Protein AF-A0A0F9JT14-F1 (afdb_monomer)

pLDDT: mean 82.75, std 15.39, range [42.34, 98.69]

Mean predicted aligned error: 12.78 Å

Nearest PDB structures (foldseek):
  6tr4-assembly2_B  TM=5.463E-01  e=2.133E-03  Mediterraneibacter gnavus E1
  7ou8-assembly1_BBB  TM=4.493E-01  e=7.619E-02  Bacteroides thetaiotaomicron VPI-5482
  4xhc-assembly1_B  TM=3.755E-01  e=6.837E-02  Klebsiella oxytoca
  5hzi-assembly2_B  TM=3.815E-01  e=4.431E+00  Homo sapiens

Organism: NCBI:txid412755

Radius of gyration: 27.64 Å; Cα contacts (8 Å, |Δi|>4): 729; chains: 1; bounding box: 63×61×80 Å

Solvent-accessible surface area (backbone atoms only — not comparable to full-atom values): 19358 Å² total; per-residue (Å²): 130,80,91,73,84,78,88,74,84,79,88,55,54,80,40,77,80,59,56,80,91,74,55,59,91,46,39,34,46,52,79,84,42,43,39,75,72,48,98,90,49,60,73,40,52,46,79,61,78,90,71,74,81,78,68,53,45,84,95,66,36,65,68,56,33,78,49,79,47,61,23,80,87,74,68,46,71,48,45,35,36,33,42,92,32,28,37,25,39,41,83,46,89,74,66,66,90,75,81,75,68,65,46,58,70,53,84,43,82,50,43,87,48,58,54,49,72,51,74,59,88,53,26,42,36,36,43,38,85,68,71,72,39,34,39,30,43,48,65,58,29,62,35,73,34,34,31,37,33,43,58,91,76,72,41,78,46,82,29,31,70,26,20,35,66,74,48,98,42,60,27,74,39,71,27,54,45,75,24,34,39,39,41,21,22,90,54,74,44,34,30,37,36,42,39,55,46,90,43,48,27,78,36,78,28,48,73,46,55,24,32,29,31,91,92,42,81,38,75,58,48,74,73,42,66,50,15,42,40,92,73,48,6,38,58,36,46,58,30,42,39,35,34,59,63,53,93,64,53,34,72,45,76,56,94,92,40,74,19,27,32,33,43,35,39,44,77,38,53,43,67,44,55,32,28,30,27,27,41,24,29,28,35,72,57,39,65,66,70,83,78,73,84,87,59,89,73,74,64,92,68,41,71,49,77,37,80,90,77,73,42,72,46,81,40,33,76,41,76,62,33,90,93,63,53,58,85,81,82,60,90,80,70,73,88,129

Secondary structure (DSSP, 8-state):
-----PPPP--S-B-SSS-GGGPPTT-BSSGGGEEEEETTEEEEE----S------BTTTBPP-EEEEEE-TTT--EEEEEEETTEEEE-SSSSPPSSS-----EEEEE--SSPPEEEEETTEEEEE-SSSSPEEE--SSPBPSEEEEEETTTTEEEE-HHHHHS-SS--EEE---TT-EEEEEESS--SEEEEEE-S----S-B-EEEEEEETTEEEEPEEEEETT-BTTTBTTSSSEEEEEE--TT--EEEETTEEEEEEEEEESS--SS-EEEEEEEEE---EE------SS----S--EEEETTTTEEEE-HHHHS-TTT------TT----

Structure (mmCIF, N/CA/C/O backbone):
data_AF-A0A0F9JT14-F1
#
_entry.id   AF-A0A0F9JT14-F1
#
loop_
_atom_site.group_PDB
_atom_site.id
_atom_site.type_symbol
_atom_site.label_atom_id
_atom_site.label_alt_id
_atom_site.label_comp_id
_atom_site.label_asym_id
_atom_site.label_entity_id
_atom_site.label_seq_id
_atom_site.pdbx_PDB_ins_code
_atom_site.Cartn_x
_atom_site.Cartn_y
_atom_site.Cartn_z
_atom_site.occupancy
_atom_site.B_iso_or_equiv
_atom_site.auth_seq_id
_atom_site.auth_comp_id
_atom_site.auth_asym_id
_atom_site.auth_atom_id
_atom_site.pdbx_PDB_model_num
ATOM 1 N N . MET A 1 1 ? 13.599 -45.063 -39.810 1.00 52.88 1 MET A N 1
ATOM 2 C CA . MET A 1 1 ? 13.807 -44.208 -40.997 1.00 52.88 1 MET A CA 1
ATOM 3 C C . MET A 1 1 ? 15.006 -43.322 -40.710 1.00 52.88 1 MET A C 1
ATOM 5 O O . MET A 1 1 ? 15.046 -42.784 -39.609 1.00 52.88 1 MET A O 1
ATOM 9 N N . PRO A 1 2 ? 16.006 -43.236 -41.601 1.00 46.91 2 PRO A N 1
ATOM 10 C CA . PRO A 1 2 ? 17.125 -42.314 -41.417 1.00 46.91 2 PRO A CA 1
ATOM 11 C C . PRO A 1 2 ? 16.594 -40.878 -41.302 1.00 46.91 2 PRO A C 1
ATOM 13 O O . PRO A 1 2 ? 15.597 -40.549 -41.943 1.00 46.91 2 PRO A O 1
ATOM 16 N N . ASN A 1 3 ? 17.235 -40.046 -40.472 1.00 55.44 3 ASN A N 1
ATOM 17 C CA . ASN A 1 3 ? 16.940 -38.615 -40.341 1.00 55.44 3 ASN A CA 1
ATOM 18 C C . ASN A 1 3 ? 17.218 -37.917 -41.679 1.00 55.44 3 ASN A C 1
ATOM 20 O O . ASN A 1 3 ? 18.300 -37.381 -41.908 1.00 55.44 3 ASN A O 1
ATOM 24 N N . GLN A 1 4 ? 16.257 -37.981 -42.593 1.00 65.12 4 GLN A N 1
ATOM 25 C CA . GLN A 1 4 ? 16.337 -37.323 -43.880 1.00 65.12 4 GLN A CA 1
ATOM 26 C C . GLN A 1 4 ? 16.139 -35.824 -43.642 1.00 65.12 4 GLN A C 1
ATOM 28 O O . GLN A 1 4 ? 15.124 -35.394 -43.096 1.00 65.12 4 GLN A O 1
ATOM 33 N N . ILE A 1 5 ? 17.154 -35.033 -43.984 1.00 62.72 5 ILE A N 1
ATOM 34 C CA . ILE A 1 5 ? 17.093 -33.575 -43.898 1.00 62.72 5 ILE A CA 1
ATOM 35 C C . ILE A 1 5 ? 16.148 -33.107 -45.007 1.00 62.72 5 ILE A C 1
ATOM 37 O O . ILE A 1 5 ? 16.464 -33.243 -46.188 1.00 62.72 5 ILE A O 1
ATOM 41 N N . PHE A 1 6 ? 14.984 -32.577 -44.637 1.00 67.88 6 PHE A N 1
ATOM 42 C CA . PHE A 1 6 ? 14.070 -31.938 -45.580 1.00 67.88 6 PHE A CA 1
ATOM 43 C C . PHE A 1 6 ? 14.399 -30.447 -45.650 1.00 67.88 6 PHE A C 1
ATOM 45 O O . PHE A 1 6 ? 14.372 -29.750 -44.635 1.00 67.88 6 PHE A O 1
ATOM 52 N N . ALA A 1 7 ? 14.741 -29.964 -46.845 1.00 66.69 7 ALA A N 1
ATOM 53 C CA . ALA A 1 7 ? 14.896 -28.539 -47.098 1.00 66.69 7 ALA A CA 1
ATOM 54 C C . ALA A 1 7 ? 13.507 -27.898 -47.188 1.00 66.69 7 ALA A C 1
ATOM 56 O O . ALA A 1 7 ? 12.694 -28.283 -48.027 1.00 66.69 7 ALA A O 1
ATOM 57 N N . GLU A 1 8 ? 13.234 -26.925 -46.325 1.00 62.03 8 GLU A N 1
ATOM 58 C CA . GLU A 1 8 ? 11.995 -26.152 -46.350 1.00 62.03 8 GLU A CA 1
ATOM 59 C C . GLU A 1 8 ? 12.304 -24.770 -46.952 1.00 62.03 8 GLU A C 1
ATOM 61 O O . GLU A 1 8 ? 13.147 -24.050 -46.405 1.00 62.03 8 GLU A O 1
ATOM 66 N N . PRO A 1 9 ? 11.705 -24.398 -48.099 1.00 62.22 9 PRO A N 1
ATOM 67 C CA . PRO A 1 9 ? 12.001 -23.129 -48.747 1.00 62.22 9 PRO A CA 1
ATOM 68 C C . PRO A 1 9 ? 11.529 -21.964 -47.874 1.00 62.22 9 PRO A C 1
ATOM 70 O O . PRO A 1 9 ? 10.379 -21.904 -47.439 1.00 62.22 9 PRO A O 1
ATOM 73 N N . PHE A 1 10 ? 12.433 -21.021 -47.622 1.00 63.06 10 PHE A N 1
ATOM 74 C CA . PHE A 1 10 ? 12.135 -19.822 -46.853 1.00 63.06 10 PHE A CA 1
ATOM 75 C C . PHE A 1 10 ? 11.216 -18.887 -47.657 1.00 63.06 10 PHE A C 1
ATOM 77 O O . PHE A 1 10 ? 11.604 -18.362 -48.699 1.00 63.06 10 PHE A O 1
ATOM 84 N N . LEU A 1 11 ? 9.992 -18.671 -47.168 1.00 62.12 11 LEU A N 1
ATOM 85 C CA . LEU A 1 11 ? 9.031 -17.723 -47.738 1.00 62.12 11 LEU A CA 1
ATOM 86 C C . LEU A 1 11 ? 9.177 -16.360 -47.040 1.00 62.12 11 LEU A C 1
ATOM 88 O O . LEU A 1 11 ? 8.448 -16.045 -46.099 1.00 62.12 11 LEU A O 1
ATOM 92 N N . GLY A 1 12 ? 10.153 -15.570 -47.488 1.00 62.81 12 GLY A N 1
ATOM 93 C CA . GLY A 1 12 ? 10.432 -14.210 -47.019 1.00 62.81 12 GLY A CA 1
ATOM 94 C C . GLY A 1 12 ? 11.621 -13.594 -47.763 1.00 62.81 12 GLY A C 1
ATOM 95 O O . GLY A 1 12 ? 12.352 -14.296 -48.460 1.00 62.81 12 GLY A O 1
ATOM 96 N N . LYS A 1 13 ? 11.831 -12.281 -47.630 1.00 72.56 13 LYS A N 1
ATOM 97 C CA . LYS A 1 13 ? 13.033 -11.604 -48.150 1.00 72.56 13 LYS A CA 1
ATOM 98 C C . LYS A 1 13 ? 14.100 -11.549 -47.054 1.00 72.56 13 LYS A C 1
ATOM 100 O O . LYS A 1 13 ? 13.790 -11.214 -45.911 1.00 72.56 13 LYS A O 1
ATOM 105 N N . TYR A 1 14 ? 15.332 -11.925 -47.391 1.00 76.38 14 TYR A N 1
ATOM 106 C CA . TYR A 1 14 ? 16.475 -11.809 -46.488 1.00 76.38 14 TYR A CA 1
ATOM 107 C C . TYR A 1 14 ? 17.150 -10.446 -46.675 1.00 76.38 14 TYR A C 1
ATOM 109 O O . TYR A 1 14 ? 17.500 -10.096 -47.800 1.00 76.38 14 TYR A O 1
ATOM 117 N N . ASP A 1 15 ? 17.341 -9.707 -45.585 1.00 74.56 15 ASP A N 1
ATOM 118 C CA . ASP A 1 15 ? 18.068 -8.436 -45.564 1.00 74.56 15 ASP A CA 1
ATOM 119 C C . ASP A 1 15 ? 18.961 -8.370 -44.326 1.00 74.56 15 ASP A C 1
ATOM 121 O O . ASP A 1 15 ? 18.533 -7.986 -43.241 1.00 74.56 15 ASP A O 1
ATOM 125 N N . GLY A 1 16 ? 20.216 -8.783 -44.498 1.00 74.94 16 GLY A N 1
ATOM 126 C CA . GLY A 1 16 ? 21.228 -8.752 -43.441 1.00 74.94 16 GLY A CA 1
ATOM 127 C C . GLY A 1 16 ? 21.841 -7.372 -43.182 1.00 74.94 16 GLY A C 1
ATOM 128 O O . GLY A 1 16 ? 22.756 -7.281 -42.367 1.00 74.94 16 GLY A O 1
ATOM 129 N N . VAL A 1 17 ? 21.395 -6.323 -43.882 1.00 77.31 17 VAL A N 1
ATOM 130 C CA . VAL A 1 17 ? 21.959 -4.966 -43.788 1.00 77.31 17 VAL A CA 1
ATOM 131 C C . VAL A 1 17 ? 21.040 -4.056 -42.977 1.00 77.31 17 VAL A C 1
ATOM 133 O O . VAL A 1 17 ? 21.513 -3.280 -42.145 1.00 77.31 17 VAL A O 1
ATOM 136 N N . THR A 1 18 ? 19.727 -4.170 -43.175 1.00 68.69 18 THR A N 1
ATOM 137 C CA . THR A 1 18 ? 18.738 -3.389 -42.429 1.00 68.69 18 THR A CA 1
ATOM 138 C C . THR A 1 18 ? 18.594 -3.923 -40.997 1.00 68.69 18 THR A C 1
ATOM 140 O O . THR A 1 18 ? 18.374 -5.123 -40.806 1.00 68.69 18 THR A O 1
ATOM 143 N N . PRO A 1 19 ? 18.688 -3.064 -39.959 1.00 68.88 19 PRO A N 1
ATOM 144 C CA . PRO A 1 19 ? 18.471 -3.477 -38.577 1.00 68.88 19 PRO A CA 1
ATOM 145 C C . PRO A 1 19 ? 17.130 -4.214 -38.400 1.00 68.88 19 PRO A C 1
ATOM 147 O O . PRO A 1 19 ? 16.126 -3.766 -38.957 1.00 68.88 19 PRO A O 1
ATOM 150 N N . PRO A 1 20 ? 17.068 -5.277 -37.569 1.00 61.59 20 PRO A N 1
ATOM 151 C CA . PRO A 1 20 ? 15.846 -6.027 -37.251 1.00 61.59 20 PRO A CA 1
ATOM 152 C C . PRO A 1 20 ? 14.587 -5.188 -37.004 1.00 61.59 20 PRO A C 1
ATOM 154 O O . PRO A 1 20 ? 13.480 -5.616 -37.318 1.00 61.59 20 PRO A O 1
ATOM 157 N N . THR A 1 21 ? 14.760 -4.007 -36.413 1.00 58.03 21 THR A N 1
ATOM 158 C CA . THR A 1 21 ? 13.697 -3.077 -36.017 1.00 58.03 21 THR A CA 1
ATOM 159 C C . THR A 1 21 ? 13.080 -2.301 -37.181 1.00 58.03 21 THR A C 1
ATOM 161 O O . THR A 1 21 ? 12.012 -1.724 -37.006 1.00 58.03 21 THR A O 1
ATOM 164 N N . LEU A 1 22 ? 13.726 -2.284 -38.349 1.00 61.62 22 LEU A N 1
ATOM 165 C CA . LEU A 1 22 ? 13.303 -1.542 -39.542 1.00 61.62 22 LEU A CA 1
ATOM 166 C C . LEU A 1 22 ? 12.850 -2.462 -40.687 1.00 61.62 22 LEU A C 1
ATOM 168 O O . LEU A 1 22 ? 12.537 -1.989 -41.776 1.00 61.62 22 LEU A O 1
ATOM 172 N N . LEU A 1 23 ? 12.818 -3.775 -40.455 1.00 66.88 23 LEU A N 1
ATOM 173 C CA . LEU A 1 23 ? 12.408 -4.751 -41.456 1.00 66.88 23 LEU A CA 1
ATOM 174 C C . LEU A 1 23 ? 10.897 -4.720 -41.699 1.00 66.88 23 LEU A C 1
ATOM 176 O O . LEU A 1 23 ? 10.088 -4.723 -40.768 1.00 66.88 23 LEU A O 1
ATOM 180 N N . GLU A 1 24 ? 10.509 -4.796 -42.969 1.00 66.00 24 GLU A N 1
ATOM 181 C CA . GLU A 1 24 ? 9.119 -5.012 -43.356 1.00 66.00 24 GLU A CA 1
ATOM 182 C C . GLU A 1 24 ? 8.587 -6.368 -42.854 1.00 66.00 24 GLU A C 1
ATOM 184 O O . GLU A 1 24 ? 9.313 -7.342 -42.627 1.00 66.00 24 GLU A O 1
ATOM 189 N N . LYS A 1 25 ? 7.261 -6.469 -42.722 1.00 61.62 25 LYS A N 1
ATOM 190 C CA . LYS A 1 25 ? 6.589 -7.686 -42.254 1.00 61.62 25 LYS A CA 1
ATOM 191 C C . LYS A 1 25 ? 6.961 -8.895 -43.122 1.00 61.62 25 LYS A C 1
ATOM 193 O O . LYS A 1 25 ? 6.607 -8.965 -44.293 1.00 61.62 25 LYS A O 1
ATOM 198 N N . GLY A 1 26 ? 7.589 -9.892 -42.498 1.00 64.88 26 GLY A N 1
ATOM 199 C CA . GLY A 1 26 ? 7.980 -11.145 -43.153 1.00 64.88 26 GLY A CA 1
ATOM 200 C C . GLY A 1 26 ? 9.419 -11.169 -43.670 1.00 64.88 26 GLY A C 1
ATOM 201 O O . GLY A 1 26 ? 9.840 -12.193 -44.206 1.00 64.88 26 GLY A O 1
ATOM 202 N N . TRP A 1 27 ? 10.176 -10.088 -43.486 1.00 72.62 27 TRP A N 1
ATOM 203 C CA . TRP A 1 27 ? 11.602 -10.058 -43.785 1.00 72.62 27 TRP A CA 1
ATOM 204 C C . TRP A 1 27 ? 12.429 -10.610 -42.620 1.00 72.62 27 TRP A C 1
ATOM 206 O O . TRP A 1 27 ? 12.001 -10.599 -41.462 1.00 72.62 27 TRP A O 1
ATOM 216 N N . VAL A 1 28 ? 13.613 -11.131 -42.936 1.00 71.00 28 VAL A N 1
ATOM 217 C CA . VAL A 1 28 ? 14.537 -11.741 -41.971 1.00 71.00 28 VAL A CA 1
ATOM 218 C C . VAL A 1 28 ? 15.931 -11.170 -42.180 1.00 71.00 28 VAL A C 1
ATOM 220 O O . VAL A 1 28 ? 16.446 -11.213 -43.288 1.00 71.00 28 VAL A O 1
ATOM 223 N N . SER A 1 29 ? 16.557 -10.673 -41.117 1.00 74.00 29 SER A N 1
ATOM 224 C CA . SER A 1 29 ? 17.955 -10.212 -41.136 1.00 74.00 29 SER A CA 1
ATOM 225 C C . SER A 1 29 ? 18.934 -11.237 -40.575 1.00 74.00 29 SER A C 1
ATOM 227 O O . SER A 1 29 ? 20.090 -11.288 -40.985 1.00 74.00 29 SER A O 1
ATOM 229 N N . ASP A 1 30 ? 18.485 -12.077 -39.641 1.00 72.94 30 ASP A N 1
ATOM 230 C CA . ASP A 1 30 ? 19.285 -13.127 -39.017 1.00 72.94 30 ASP A CA 1
ATOM 231 C C . ASP A 1 30 ? 18.399 -14.221 -38.383 1.00 72.94 30 ASP A C 1
ATOM 233 O O . ASP A 1 30 ? 17.166 -14.152 -38.376 1.00 72.94 30 ASP A O 1
ATOM 237 N N . GLY A 1 31 ? 19.034 -15.244 -37.802 1.00 66.25 31 GLY A N 1
ATOM 238 C CA . GLY A 1 31 ? 18.331 -16.304 -37.073 1.00 66.25 31 GLY A CA 1
ATOM 239 C C . GLY A 1 31 ? 17.588 -15.830 -35.813 1.00 66.25 31 GLY A C 1
ATOM 240 O O . GLY A 1 31 ? 16.725 -16.559 -35.321 1.00 66.25 31 GLY A O 1
ATOM 241 N N . LYS A 1 32 ? 17.861 -14.622 -35.293 1.00 65.12 32 LYS A N 1
ATOM 242 C CA . LYS A 1 32 ? 17.185 -14.079 -34.099 1.00 65.12 32 LYS A CA 1
ATOM 243 C C . LYS A 1 32 ? 15.755 -13.636 -34.417 1.00 65.12 32 LYS A C 1
ATOM 245 O O . LYS A 1 32 ? 14.873 -13.752 -33.563 1.00 65.12 32 LYS A O 1
ATOM 250 N N . ASN A 1 33 ? 15.499 -13.235 -35.662 1.00 66.44 33 ASN A N 1
ATOM 251 C CA . ASN A 1 33 ? 14.173 -12.845 -36.158 1.00 66.44 33 ASN A CA 1
ATOM 252 C C . ASN A 1 33 ? 13.315 -14.017 -36.643 1.00 66.44 33 ASN A C 1
ATOM 254 O O . ASN A 1 33 ? 12.214 -13.824 -37.157 1.00 66.44 33 ASN A O 1
ATOM 258 N N . MET A 1 34 ? 13.775 -15.246 -36.434 1.00 74.12 34 MET A N 1
ATOM 259 C CA . MET A 1 34 ? 13.054 -16.467 -36.765 1.00 74.12 34 MET A CA 1
ATOM 260 C C . MET A 1 34 ? 12.507 -17.120 -35.491 1.00 74.12 34 MET A C 1
ATOM 262 O O . MET A 1 34 ? 13.050 -16.977 -34.390 1.00 74.12 34 MET A O 1
ATOM 266 N N . ARG A 1 35 ? 11.389 -17.841 -35.606 1.00 72.75 35 ARG A N 1
ATOM 267 C CA . ARG A 1 35 ? 10.932 -18.762 -34.558 1.00 72.75 35 ARG A CA 1
ATOM 268 C C . ARG A 1 35 ? 10.511 -20.095 -35.143 1.00 72.75 35 ARG A C 1
ATOM 270 O O . ARG A 1 35 ? 9.902 -20.148 -36.213 1.00 72.75 35 ARG A O 1
ATOM 277 N N . LYS A 1 36 ? 10.790 -21.159 -34.395 1.00 74.50 36 LYS A N 1
ATOM 278 C CA . LYS A 1 36 ? 10.333 -22.505 -34.725 1.00 74.50 36 LYS A CA 1
ATOM 279 C C . LYS A 1 36 ? 8.809 -22.568 -34.589 1.00 74.50 36 LYS A C 1
ATOM 281 O O . LYS A 1 36 ? 8.248 -22.062 -33.617 1.00 74.50 36 LYS A O 1
ATOM 286 N N . VAL A 1 37 ? 8.132 -23.128 -35.587 1.00 75.12 37 VAL A N 1
ATOM 287 C CA . VAL A 1 37 ? 6.662 -23.187 -35.648 1.00 75.12 37 VAL A CA 1
ATOM 288 C C . VAL A 1 37 ? 6.131 -24.411 -34.918 1.00 75.12 37 VAL A C 1
ATOM 290 O O . VAL A 1 37 ? 5.076 -24.339 -34.294 1.00 75.12 37 VAL A O 1
ATOM 293 N N . SER A 1 38 ? 6.863 -25.523 -34.973 1.00 72.88 38 SER A N 1
ATOM 294 C CA . SER A 1 38 ? 6.457 -26.770 -34.336 1.00 72.88 38 SER A CA 1
ATOM 295 C C . SER A 1 38 ? 7.658 -27.640 -33.965 1.00 72.88 38 SER A C 1
ATOM 297 O O . SER A 1 38 ? 8.772 -27.443 -34.450 1.00 72.88 38 SER A O 1
ATOM 299 N N . ARG A 1 39 ? 7.424 -28.671 -33.144 1.00 64.44 39 ARG A N 1
ATOM 300 C CA . ARG A 1 39 ? 8.425 -29.713 -32.853 1.00 64.44 39 ARG A CA 1
ATOM 301 C C . ARG A 1 39 ? 8.851 -30.515 -34.091 1.00 64.44 39 ARG A C 1
ATOM 303 O O . ARG A 1 39 ? 9.942 -31.073 -34.082 1.00 64.44 39 ARG A O 1
ATOM 310 N N . PHE A 1 40 ? 8.029 -30.526 -35.141 1.00 64.44 40 PHE A N 1
ATOM 311 C CA . PHE A 1 40 ? 8.217 -31.315 -36.360 1.00 64.44 40 PHE A CA 1
ATOM 312 C C . PHE A 1 40 ? 8.940 -30.567 -37.493 1.00 64.44 40 PHE A C 1
ATOM 314 O O . PHE A 1 40 ? 9.160 -31.148 -38.546 1.00 64.44 40 PHE A O 1
ATOM 321 N N . GLY A 1 41 ? 9.320 -29.301 -37.289 1.00 71.94 41 GLY A N 1
ATOM 322 C CA . GLY A 1 41 ? 9.916 -28.455 -38.329 1.00 71.94 41 GLY A CA 1
ATOM 323 C C . GLY A 1 41 ? 9.155 -27.142 -38.505 1.00 71.94 41 GLY A C 1
ATOM 324 O O . GLY A 1 41 ? 8.252 -26.832 -37.715 1.00 71.94 41 GLY A O 1
ATOM 325 N N . GLY A 1 42 ? 9.539 -26.359 -39.511 1.00 73.38 42 GLY A N 1
ATOM 326 C CA . GLY A 1 42 ? 8.981 -25.038 -39.765 1.00 73.38 42 GLY A CA 1
ATOM 327 C C . GLY A 1 42 ? 9.716 -23.940 -39.013 1.00 73.38 42 GLY A C 1
ATOM 328 O O . GLY A 1 42 ? 9.740 -23.912 -37.778 1.00 73.38 42 GLY A O 1
ATOM 329 N N . TRP A 1 43 ? 10.239 -22.977 -39.762 1.00 70.69 43 TRP A N 1
ATOM 330 C CA . TRP A 1 43 ? 10.633 -21.677 -39.238 1.00 70.69 43 TRP A CA 1
ATOM 331 C C . TRP A 1 43 ? 9.763 -20.611 -39.876 1.00 70.69 43 TRP A C 1
ATOM 333 O O . TRP A 1 43 ? 9.573 -20.601 -41.088 1.00 70.69 43 TRP A O 1
ATOM 343 N N . LYS A 1 44 ? 9.239 -19.700 -39.059 1.00 73.12 44 LYS A N 1
ATOM 344 C CA . LYS A 1 44 ? 8.576 -18.505 -39.574 1.00 73.12 44 LYS A CA 1
ATOM 345 C C . LYS A 1 44 ? 9.282 -17.260 -39.066 1.00 73.12 44 LYS A C 1
ATOM 347 O O . LYS A 1 44 ? 9.712 -17.262 -37.903 1.00 73.12 44 LYS A O 1
ATOM 352 N N . PRO A 1 45 ? 9.338 -16.193 -39.880 1.00 67.00 45 PRO A N 1
ATOM 353 C CA . PRO A 1 45 ? 9.691 -14.881 -39.380 1.00 67.00 45 PRO A CA 1
ATOM 354 C C . PRO A 1 45 ? 8.824 -14.582 -38.159 1.00 67.00 45 PRO A C 1
ATOM 356 O O . PRO A 1 45 ? 7.605 -14.822 -38.150 1.00 67.00 45 PRO A O 1
ATOM 359 N N . ARG A 1 46 ? 9.444 -14.090 -37.090 1.00 62.84 46 ARG A N 1
ATOM 360 C CA . ARG A 1 46 ? 8.685 -13.441 -36.029 1.00 62.84 46 ARG A CA 1
ATOM 361 C C . ARG A 1 46 ? 7.917 -12.319 -36.722 1.00 62.84 46 ARG A C 1
ATOM 363 O O . ARG A 1 46 ? 8.489 -11.546 -37.483 1.00 62.84 46 ARG A O 1
ATOM 370 N N . LYS A 1 47 ? 6.599 -12.269 -36.517 1.00 58.00 47 LYS A N 1
ATOM 371 C CA . LYS A 1 47 ? 5.849 -11.057 -36.842 1.00 58.00 47 LYS A CA 1
ATOM 372 C C . LYS A 1 47 ? 6.473 -10.022 -35.910 1.00 58.00 47 LYS A C 1
ATOM 374 O O . LYS A 1 47 ? 6.273 -10.153 -34.706 1.00 58.00 47 LYS A O 1
ATOM 379 N N . GLY A 1 48 ? 7.355 -9.164 -36.425 1.00 52.41 48 GLY A N 1
ATOM 380 C CA . GLY A 1 48 ? 8.016 -8.139 -35.622 1.00 52.41 48 GLY A CA 1
ATOM 381 C C . GLY A 1 48 ? 6.983 -7.342 -34.826 1.00 52.41 48 GLY A C 1
ATOM 382 O O . GLY A 1 48 ? 5.783 -7.406 -35.117 1.00 52.41 48 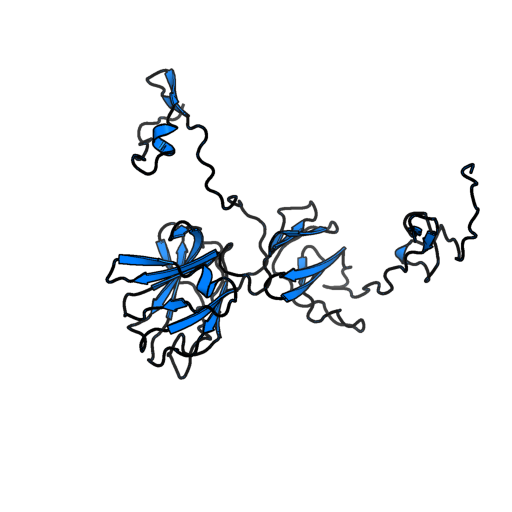GLY A O 1
ATOM 383 N N . CYS A 1 49 ? 7.428 -6.607 -33.812 1.00 50.38 49 CYS A N 1
ATOM 384 C CA . CYS A 1 49 ? 6.555 -5.662 -33.130 1.00 50.38 49 CYS A CA 1
ATOM 385 C C . CYS A 1 49 ? 6.066 -4.647 -34.177 1.00 50.38 49 CYS A C 1
ATOM 387 O O . CYS A 1 49 ? 6.841 -3.836 -34.664 1.00 50.38 49 CYS A O 1
ATOM 389 N N . LEU A 1 50 ? 4.794 -4.745 -34.577 1.00 42.34 50 LEU A N 1
ATOM 390 C CA . LEU A 1 50 ? 4.177 -3.906 -35.618 1.00 42.34 50 LEU A CA 1
ATOM 391 C C . LEU A 1 50 ? 4.056 -2.437 -35.189 1.00 42.34 50 LEU A C 1
ATOM 393 O O . LEU A 1 50 ? 3.775 -1.572 -36.010 1.00 42.34 50 LEU A O 1
ATOM 397 N N . ILE A 1 51 ? 4.251 -2.178 -33.899 1.00 51.34 51 ILE A N 1
ATOM 398 C CA . ILE A 1 51 ? 4.113 -0.878 -33.267 1.00 51.34 51 ILE A CA 1
ATOM 399 C C . ILE A 1 51 ? 5.475 -0.557 -32.659 1.00 51.34 51 ILE A C 1
ATOM 401 O O . ILE A 1 51 ? 5.793 -0.977 -31.547 1.00 51.34 51 ILE A O 1
ATOM 405 N N . HIS A 1 52 ? 6.311 0.145 -33.424 1.00 51.69 52 HIS A N 1
ATOM 406 C CA . HIS A 1 52 ? 7.430 0.862 -32.836 1.00 51.69 52 HIS A CA 1
ATOM 407 C C . HIS A 1 52 ? 6.835 2.101 -32.184 1.00 51.69 52 HIS A C 1
ATOM 409 O O . HIS A 1 52 ? 6.274 2.955 -32.871 1.00 51.69 52 HIS A O 1
ATOM 415 N N . ASN A 1 53 ? 6.907 2.184 -30.861 1.00 56.41 53 ASN A N 1
ATOM 416 C CA . ASN A 1 53 ? 6.472 3.390 -30.191 1.00 56.41 53 ASN A CA 1
ATOM 417 C C . ASN A 1 53 ? 7.472 4.508 -30.523 1.00 56.41 53 ASN A C 1
ATOM 419 O O . ASN A 1 53 ? 8.583 4.535 -30.003 1.00 56.41 53 ASN A O 1
ATOM 423 N N . THR A 1 54 ? 7.110 5.388 -31.456 1.00 57.00 54 THR A N 1
ATOM 424 C CA . THR A 1 54 ? 7.888 6.586 -31.810 1.00 57.00 54 THR A CA 1
ATOM 425 C C . THR A 1 54 ? 7.531 7.776 -30.927 1.00 57.00 54 THR A C 1
ATOM 427 O O . THR A 1 54 ? 7.990 8.885 -31.190 1.00 57.00 54 THR A O 1
ATOM 430 N N . THR A 1 55 ? 6.689 7.575 -29.908 1.00 62.91 55 THR A N 1
ATOM 431 C CA . THR A 1 55 ? 6.314 8.630 -28.972 1.00 62.91 55 THR A CA 1
ATOM 432 C C . THR A 1 55 ? 7.549 9.015 -28.179 1.00 62.91 55 THR A C 1
ATOM 434 O O . THR A 1 55 ? 7.994 8.294 -27.288 1.00 62.91 55 THR A O 1
ATOM 437 N N . ALA A 1 56 ? 8.114 10.161 -28.534 1.00 62.81 56 ALA A N 1
ATOM 438 C CA . ALA A 1 56 ? 9.056 10.844 -27.681 1.00 62.81 56 ALA A CA 1
ATOM 439 C C . ALA A 1 56 ? 8.345 11.277 -26.395 1.00 62.81 56 ALA A C 1
ATOM 441 O O . ALA A 1 56 ? 7.269 11.876 -26.434 1.00 62.81 56 ALA A O 1
ATOM 442 N N . LEU A 1 57 ? 8.975 10.998 -25.264 1.00 71.25 57 LEU A N 1
ATOM 443 C CA . LEU A 1 57 ? 8.573 11.472 -23.945 1.00 71.25 57 LEU A CA 1
ATOM 444 C C . LEU A 1 57 ? 9.640 12.426 -23.428 1.00 71.25 57 LEU A C 1
ATOM 446 O O . LEU A 1 57 ? 10.788 12.322 -23.841 1.00 71.25 57 LEU A O 1
ATOM 450 N N . GLU A 1 58 ? 9.258 13.379 -22.576 1.00 72.12 58 GLU A N 1
ATOM 451 C CA . GLU A 1 58 ? 10.167 14.383 -22.001 1.00 72.12 58 GLU A CA 1
ATOM 452 C C . GLU A 1 58 ? 11.201 14.951 -22.995 1.00 72.12 58 GLU A C 1
ATOM 454 O O . GLU A 1 58 ? 12.370 14.561 -23.018 1.00 72.12 58 GLU A O 1
ATOM 459 N N . GLY A 1 59 ? 10.774 15.901 -23.830 1.00 75.00 59 GLY A N 1
ATOM 460 C CA . GLY A 1 59 ? 11.707 16.671 -24.659 1.00 75.00 59 GLY A CA 1
ATOM 461 C C . GLY A 1 59 ? 12.383 15.883 -25.786 1.00 75.00 59 GLY A C 1
ATOM 462 O O . GLY A 1 59 ? 13.469 16.262 -26.212 1.00 75.00 59 GLY A O 1
ATOM 463 N N . GLY A 1 60 ? 11.767 14.805 -26.284 1.00 78.00 60 GLY A N 1
ATOM 464 C CA . GLY A 1 60 ? 12.317 14.047 -27.418 1.00 78.00 60 GLY A CA 1
ATOM 465 C C . GLY A 1 60 ? 12.930 12.696 -27.052 1.00 78.00 60 GLY A C 1
ATOM 466 O O . GLY A 1 60 ? 13.408 11.994 -27.943 1.00 78.00 60 GLY A O 1
ATOM 467 N N . ALA A 1 61 ? 12.964 12.324 -25.771 1.00 83.19 61 ALA A N 1
ATOM 468 C CA . ALA A 1 61 ? 13.676 11.132 -25.344 1.00 83.19 61 ALA A CA 1
ATOM 469 C C . ALA A 1 61 ? 12.987 9.843 -25.801 1.00 83.19 61 ALA A C 1
ATOM 471 O O . ALA A 1 61 ? 11.767 9.681 -25.731 1.00 83.19 61 ALA A O 1
ATOM 472 N N . ALA A 1 62 ? 13.816 8.909 -26.266 1.00 83.06 62 ALA A N 1
ATOM 473 C CA . ALA A 1 62 ? 13.376 7.596 -26.699 1.00 83.06 62 ALA A CA 1
ATOM 474 C C . ALA A 1 62 ? 13.065 6.693 -25.499 1.00 83.06 62 ALA A C 1
ATOM 476 O O . ALA A 1 62 ? 13.847 6.624 -24.543 1.00 83.06 62 ALA A O 1
ATOM 477 N N . ILE A 1 63 ? 11.972 5.939 -25.613 1.00 86.00 63 ILE A N 1
ATOM 478 C CA . ILE A 1 63 ? 11.617 4.860 -24.690 1.00 86.00 63 ILE A CA 1
ATOM 479 C C . ILE A 1 63 ? 12.708 3.785 -24.714 1.00 86.00 63 ILE A C 1
ATOM 481 O O . ILE A 1 63 ? 13.114 3.320 -25.780 1.00 86.00 63 ILE A O 1
ATOM 485 N N . LYS A 1 64 ? 13.201 3.409 -23.531 1.00 87.69 64 LYS A N 1
ATOM 486 C CA . LYS A 1 64 ? 14.277 2.419 -23.358 1.00 87.69 64 LYS A CA 1
ATOM 487 C C . LYS A 1 64 ? 13.745 1.001 -23.203 1.00 87.69 64 LYS A C 1
ATOM 489 O O . LYS A 1 64 ? 14.335 0.069 -23.742 1.00 87.69 64 LYS A O 1
ATOM 494 N N . SER A 1 65 ? 12.639 0.850 -22.487 1.00 89.06 65 SER A N 1
ATOM 495 C CA . SER A 1 65 ? 11.978 -0.424 -22.220 1.00 89.06 65 SER A CA 1
ATOM 496 C C . SER A 1 65 ? 10.485 -0.194 -21.966 1.00 89.06 65 SER A C 1
ATOM 498 O O . SER A 1 65 ? 10.062 0.919 -21.636 1.00 89.06 65 SER A O 1
ATOM 500 N N . LEU A 1 66 ? 9.693 -1.241 -22.195 1.00 90.00 66 LEU A N 1
ATOM 501 C CA . LEU A 1 66 ? 8.248 -1.272 -21.982 1.00 90.00 66 LEU A CA 1
ATOM 502 C C . LEU A 1 66 ? 7.916 -2.467 -21.099 1.00 90.00 66 LEU A C 1
ATOM 504 O O . LEU A 1 66 ? 8.461 -3.556 -21.304 1.00 90.00 66 LEU A O 1
ATOM 508 N N . HIS A 1 67 ? 6.997 -2.268 -20.164 1.00 91.75 67 HIS A N 1
ATOM 509 C CA . HIS A 1 67 ? 6.584 -3.288 -19.214 1.00 91.75 67 HIS A CA 1
ATOM 510 C C . HIS A 1 67 ? 5.068 -3.314 -19.111 1.00 91.75 67 HIS A C 1
ATOM 512 O O . HIS A 1 67 ? 4.402 -2.292 -19.224 1.00 91.75 67 HIS A O 1
ATOM 518 N N . GLN A 1 68 ? 4.538 -4.502 -18.874 1.00 92.06 68 GLN A N 1
ATOM 519 C CA . GLN A 1 68 ? 3.138 -4.696 -18.554 1.00 92.06 68 GLN A CA 1
ATOM 520 C C . GLN A 1 68 ? 3.075 -5.335 -17.178 1.00 92.06 68 GLN A C 1
ATOM 522 O O . GLN A 1 68 ? 3.804 -6.292 -16.895 1.00 92.06 68 GLN A O 1
ATOM 527 N N . TYR A 1 69 ? 2.205 -4.799 -16.341 1.00 92.50 69 TYR A N 1
ATOM 528 C CA . TYR A 1 69 ? 1.938 -5.312 -15.017 1.00 92.50 69 TYR A CA 1
ATOM 529 C C . TYR A 1 69 ? 0.431 -5.452 -14.832 1.00 92.50 69 TYR A C 1
ATOM 531 O O . TYR A 1 69 ? -0.351 -4.603 -15.246 1.00 92.50 69 TYR A O 1
ATOM 539 N N . THR A 1 70 ? 0.021 -6.567 -14.244 1.00 93.25 70 THR A N 1
ATOM 540 C CA . THR A 1 70 ? -1.348 -6.764 -13.787 1.00 93.25 70 THR A CA 1
ATOM 541 C C . THR A 1 70 ? -1.272 -7.405 -12.417 1.00 93.25 70 THR A C 1
ATOM 543 O O . THR A 1 70 ? -0.696 -8.491 -12.293 1.00 93.25 70 THR A O 1
ATOM 546 N N . ASN A 1 71 ? -1.824 -6.748 -11.399 1.00 91.62 71 ASN A N 1
ATOM 547 C CA . ASN A 1 71 ? -1.912 -7.321 -10.068 1.00 91.62 71 ASN A CA 1
ATOM 548 C C . ASN A 1 71 ? -2.777 -8.593 -10.154 1.00 91.62 71 ASN A C 1
ATOM 550 O O . ASN A 1 71 ? -3.956 -8.513 -10.518 1.00 91.62 71 ASN A O 1
ATOM 554 N N . PRO A 1 72 ? -2.235 -9.775 -9.814 1.00 89.44 72 PRO A N 1
ATOM 555 C CA . PRO A 1 72 ? -2.936 -11.043 -9.998 1.00 89.44 72 PRO A CA 1
ATOM 556 C C . PRO A 1 72 ? -4.139 -11.220 -9.068 1.00 89.44 72 PRO A C 1
ATOM 558 O O . PRO A 1 72 ? -4.950 -12.113 -9.304 1.00 89.44 72 PRO A O 1
ATOM 561 N N . LYS A 1 73 ? -4.256 -10.411 -8.009 1.00 87.81 73 LYS A N 1
ATOM 562 C CA . LYS A 1 73 ? -5.358 -10.494 -7.049 1.00 87.81 73 LYS A CA 1
ATOM 563 C C . LYS A 1 73 ? -6.435 -9.433 -7.276 1.00 87.81 73 LYS A C 1
ATOM 565 O O . LYS A 1 73 ? -7.590 -9.685 -6.958 1.00 87.81 73 LYS A O 1
ATOM 570 N N . GLN A 1 74 ? -6.077 -8.267 -7.814 1.00 85.44 74 GLN A N 1
ATOM 571 C CA . GLN A 1 74 ? -7.001 -7.129 -7.927 1.00 85.44 74 GLN A CA 1
ATOM 572 C C . GLN A 1 74 ? -7.300 -6.697 -9.361 1.00 85.44 74 GLN A C 1
ATOM 574 O O . GLN A 1 74 ? -8.138 -5.827 -9.570 1.00 85.44 74 GLN A O 1
ATOM 579 N N . SER A 1 75 ? -6.651 -7.319 -10.350 1.00 86.12 75 SER A N 1
ATOM 580 C CA . SER A 1 75 ? -6.740 -6.930 -11.765 1.00 86.12 75 SER A CA 1
ATOM 581 C C . SER A 1 75 ? -6.305 -5.485 -12.042 1.00 86.12 75 SER A C 1
ATOM 583 O O . SER A 1 75 ? -6.644 -4.940 -13.088 1.00 86.12 75 SER A O 1
ATOM 585 N N . ASP A 1 76 ? -5.544 -4.884 -11.124 1.00 89.94 76 ASP A N 1
ATOM 586 C CA . ASP A 1 76 ? -4.956 -3.557 -11.285 1.00 89.94 76 ASP A CA 1
ATOM 587 C C . ASP A 1 76 ? -3.896 -3.599 -12.388 1.00 89.94 76 ASP A C 1
ATOM 589 O O . ASP A 1 76 ? -2.958 -4.395 -12.309 1.00 89.94 76 ASP A O 1
ATOM 593 N N . TYR A 1 77 ? -4.092 -2.835 -13.456 1.00 91.62 77 TYR A N 1
ATOM 594 C CA . TYR A 1 77 ? -3.337 -2.962 -14.698 1.00 91.62 77 TYR A CA 1
ATOM 595 C C . TYR A 1 77 ? -2.534 -1.700 -14.975 1.00 91.62 77 TYR A C 1
ATOM 597 O O . TYR A 1 77 ? -3.091 -0.608 -15.009 1.00 91.62 77 TYR A O 1
ATOM 605 N N . HIS A 1 78 ? -1.257 -1.882 -15.306 1.00 91.44 78 HIS A N 1
ATOM 606 C CA . HIS A 1 78 ? -0.354 -0.792 -15.648 1.00 91.44 78 HIS A CA 1
ATOM 607 C C . HIS A 1 78 ? 0.491 -1.130 -16.875 1.00 91.44 78 HIS A C 1
ATOM 609 O O . HIS A 1 78 ? 1.010 -2.247 -17.024 1.00 91.44 78 HIS A O 1
ATOM 615 N N . PHE A 1 79 ? 0.681 -0.131 -17.739 1.00 91.06 79 PHE A N 1
ATOM 616 C CA . PHE A 1 79 ? 1.559 -0.226 -18.902 1.00 91.06 79 PHE A CA 1
ATOM 617 C C . PHE A 1 79 ? 2.662 0.819 -18.795 1.00 91.06 79 PHE A C 1
ATOM 619 O O . PHE A 1 79 ? 2.446 2.013 -18.989 1.00 91.06 79 PHE A O 1
ATOM 626 N N . LEU A 1 80 ? 3.868 0.357 -18.485 1.00 91.81 80 LEU A N 1
ATOM 627 C CA . LEU A 1 80 ? 4.949 1.210 -18.019 1.00 91.81 80 LEU A CA 1
ATOM 628 C C . LEU A 1 80 ? 6.006 1.433 -19.101 1.00 91.81 80 LEU A C 1
ATOM 630 O O . LEU A 1 80 ? 6.345 0.514 -19.853 1.00 91.81 80 LEU A O 1
ATOM 634 N N . ALA A 1 81 ? 6.588 2.631 -19.135 1.00 91.38 81 ALA A N 1
ATOM 635 C CA . ALA A 1 81 ? 7.743 2.957 -19.970 1.00 91.38 81 ALA A CA 1
ATOM 636 C C . ALA A 1 81 ? 8.901 3.533 -19.164 1.00 91.38 81 ALA A C 1
ATOM 638 O O . ALA A 1 81 ? 8.721 4.420 -18.332 1.00 91.38 81 ALA A O 1
ATOM 639 N N . GLN A 1 82 ? 10.114 3.098 -19.499 1.00 92.69 82 GLN A N 1
ATOM 640 C CA . GLN A 1 82 ? 11.347 3.706 -19.013 1.00 92.69 82 GLN A CA 1
ATOM 641 C C . GLN A 1 82 ? 11.820 4.810 -19.962 1.00 92.69 82 GLN A C 1
ATOM 643 O O . GLN A 1 82 ? 12.124 4.544 -21.132 1.00 92.69 82 GLN A O 1
ATOM 648 N N . VAL A 1 83 ? 11.947 6.036 -19.449 1.00 91.06 83 VAL A N 1
ATOM 649 C CA . VAL A 1 83 ? 12.421 7.213 -20.199 1.00 91.06 83 VAL A CA 1
ATOM 650 C C . VAL A 1 83 ? 13.218 8.131 -19.278 1.00 91.06 83 VAL A C 1
ATOM 652 O O . VAL A 1 83 ? 12.780 8.387 -18.166 1.00 91.06 83 VAL A O 1
ATOM 655 N N . ASN A 1 84 ? 14.366 8.651 -19.734 1.00 89.69 84 ASN A N 1
ATOM 656 C CA . ASN A 1 84 ? 15.157 9.671 -19.021 1.00 89.69 84 ASN A CA 1
ATOM 657 C C . ASN A 1 84 ? 15.348 9.403 -17.519 1.00 89.69 84 ASN A C 1
ATOM 659 O O . ASN A 1 84 ? 15.142 10.289 -16.694 1.00 89.69 84 ASN A O 1
ATOM 663 N N . LEU A 1 85 ? 15.771 8.187 -17.163 1.00 92.56 85 LEU A N 1
ATOM 664 C CA . LEU A 1 85 ? 16.010 7.808 -15.765 1.00 92.56 85 LEU A CA 1
ATOM 665 C C . LEU A 1 85 ? 14.737 7.801 -14.898 1.00 92.56 85 LEU A C 1
ATOM 667 O O . LEU A 1 85 ? 14.825 7.890 -13.677 1.00 92.56 85 LEU A O 1
ATOM 671 N N . LYS A 1 86 ? 13.554 7.694 -15.509 1.00 93.12 86 LYS A N 1
ATOM 672 C CA . LYS A 1 86 ? 12.251 7.608 -14.837 1.00 93.12 86 LYS A CA 1
ATOM 673 C C . LYS A 1 86 ? 11.414 6.467 -15.404 1.00 93.12 86 LYS A C 1
ATOM 675 O O . LYS A 1 86 ? 11.650 5.998 -16.523 1.00 93.12 86 LYS A O 1
ATOM 680 N N . LEU A 1 87 ? 10.408 6.063 -14.635 1.00 93.56 87 LEU A N 1
ATOM 681 C CA . LEU A 1 87 ? 9.321 5.209 -15.099 1.00 93.56 87 LEU A CA 1
ATOM 682 C C . LEU A 1 87 ? 8.039 6.026 -15.216 1.00 93.56 87 LEU A C 1
ATOM 684 O O . LEU A 1 87 ? 7.751 6.854 -14.357 1.00 93.56 87 LEU A O 1
ATOM 688 N N . TYR A 1 88 ? 7.281 5.771 -16.272 1.00 92.38 88 TYR A N 1
ATOM 689 C CA . TYR A 1 88 ? 5.996 6.396 -16.551 1.00 92.38 88 TYR A CA 1
ATOM 690 C C . TYR A 1 88 ? 4.923 5.335 -16.627 1.00 92.38 88 TYR A C 1
ATOM 692 O O . TYR A 1 88 ? 5.158 4.309 -17.264 1.00 92.38 88 TYR A O 1
ATOM 700 N N . ASP A 1 89 ? 3.756 5.616 -16.063 1.00 91.31 89 ASP A N 1
ATOM 701 C CA . ASP A 1 89 ? 2.569 4.796 -16.278 1.00 91.31 89 ASP A CA 1
ATOM 702 C C . ASP A 1 89 ? 1.708 5.367 -17.405 1.00 91.31 89 ASP A C 1
ATOM 704 O O . ASP A 1 89 ? 1.638 6.579 -17.608 1.00 91.31 89 ASP A O 1
ATOM 708 N N . SER A 1 90 ? 1.095 4.498 -18.195 1.00 87.50 90 SER A N 1
ATOM 709 C CA . SER A 1 90 ? 0.248 4.900 -19.308 1.00 87.50 90 SER A CA 1
ATOM 710 C C . SER A 1 90 ? -1.150 5.272 -18.829 1.00 87.50 90 SER A C 1
ATOM 712 O O . SER A 1 90 ? -1.728 4.612 -17.979 1.00 87.50 90 SER A O 1
ATOM 714 N N . THR A 1 91 ? -1.743 6.298 -19.436 1.00 81.19 91 THR A N 1
ATOM 715 C CA . THR A 1 91 ? -3.142 6.685 -19.192 1.00 81.19 91 THR A CA 1
ATOM 716 C C . THR A 1 91 ? -4.150 5.887 -20.030 1.00 81.19 91 THR A C 1
ATOM 718 O O . THR A 1 91 ? -5.347 6.166 -19.968 1.00 81.19 91 THR A O 1
ATOM 721 N N . GLY A 1 92 ? -3.705 4.915 -20.836 1.00 72.12 92 GLY A N 1
ATOM 722 C CA . GLY A 1 92 ? -4.580 4.070 -21.651 1.00 72.12 92 GLY A CA 1
ATOM 723 C C . GLY A 1 92 ? -3.932 2.747 -22.061 1.00 72.12 92 GLY A C 1
ATOM 724 O O . GLY A 1 92 ? -2.709 2.628 -22.080 1.00 72.12 92 GLY A O 1
ATOM 725 N N . ASP A 1 93 ? -4.755 1.757 -22.420 1.00 67.31 93 ASP A N 1
ATOM 726 C CA . ASP A 1 93 ? -4.297 0.402 -22.753 1.00 67.31 93 ASP A CA 1
ATOM 727 C C . ASP A 1 93 ? -4.801 -0.108 -24.124 1.00 67.31 93 ASP A C 1
ATOM 729 O O . ASP A 1 93 ? -6.006 -0.315 -24.299 1.00 67.31 93 ASP A O 1
ATOM 733 N N . PRO A 1 94 ? -3.904 -0.363 -25.100 1.00 65.69 94 PRO A N 1
ATOM 734 C CA . PRO A 1 94 ? -2.565 0.217 -25.206 1.00 65.69 94 PRO A CA 1
ATOM 735 C C . PRO A 1 94 ? -2.665 1.728 -25.496 1.00 65.69 94 PRO A C 1
ATOM 737 O O . PRO A 1 94 ? -3.665 2.168 -26.076 1.00 65.69 94 PRO A O 1
ATOM 740 N N . PRO A 1 95 ? -1.637 2.541 -25.182 1.00 65.19 95 PRO A N 1
ATOM 741 C CA . PRO A 1 95 ? -1.658 3.964 -25.505 1.00 65.19 95 PRO A CA 1
ATOM 742 C C . PRO A 1 95 ? -1.925 4.165 -27.001 1.00 65.19 95 PRO A C 1
ATOM 744 O O . PRO A 1 95 ? -1.249 3.582 -27.856 1.00 65.19 95 PRO A O 1
ATOM 747 N N . THR A 1 96 ? -2.942 4.965 -27.331 1.00 62.38 96 THR A N 1
ATOM 748 C CA . THR A 1 96 ? -3.336 5.201 -28.721 1.00 62.38 96 THR A CA 1
ATOM 749 C C . THR A 1 96 ? -2.173 5.804 -29.502 1.00 62.38 96 THR A C 1
ATOM 751 O O . THR A 1 96 ? -1.592 6.812 -29.114 1.00 62.38 96 THR A O 1
ATOM 754 N N . VAL A 1 97 ? -1.863 5.186 -30.643 1.00 56.41 97 VAL A N 1
ATOM 755 C CA . VAL A 1 97 ? -0.697 5.465 -31.508 1.00 56.41 97 VAL A CA 1
ATOM 756 C C . VAL A 1 97 ? -0.636 6.909 -32.034 1.00 56.41 97 VAL A C 1
ATOM 758 O O . VAL A 1 97 ? 0.387 7.350 -32.549 1.00 56.41 97 VAL A O 1
ATOM 761 N N . SER A 1 98 ? -1.732 7.653 -31.916 1.00 54.59 98 SER A N 1
ATOM 762 C CA . SER A 1 98 ? -1.846 9.046 -32.322 1.00 54.59 98 SER A CA 1
ATOM 763 C C . SER A 1 98 ? -1.602 9.945 -31.115 1.00 54.59 98 SER A C 1
ATOM 765 O O . SER A 1 98 ? -2.553 10.317 -30.439 1.00 54.59 98 SER A O 1
ATOM 767 N N . GLY A 1 99 ? -0.324 10.251 -30.878 1.00 52.28 99 GLY A N 1
ATOM 768 C CA . GLY A 1 99 ? 0.176 11.386 -30.103 1.00 52.28 99 GLY A CA 1
ATOM 769 C C . GLY A 1 99 ? -0.676 11.833 -28.921 1.00 52.28 99 GLY A C 1
ATOM 770 O O . GLY A 1 99 ? -1.589 12.620 -29.102 1.00 52.28 99 GLY A O 1
ATOM 771 N N . THR A 1 100 ? -0.298 11.412 -27.719 1.00 49.81 100 THR A N 1
ATOM 772 C CA . THR A 1 100 ? 0.241 12.299 -26.675 1.00 49.81 100 THR A CA 1
ATOM 773 C C . THR A 1 100 ? 0.427 11.476 -25.407 1.00 49.81 100 THR A C 1
ATOM 775 O O . THR A 1 100 ? -0.537 10.930 -24.888 1.00 49.81 100 THR A O 1
ATOM 778 N N . THR A 1 101 ? 1.676 11.442 -24.932 1.00 62.62 101 THR A N 1
ATOM 779 C CA . THR A 1 101 ? 2.094 11.212 -23.539 1.00 62.62 101 THR A CA 1
ATOM 780 C C . THR A 1 101 ? 1.668 9.889 -22.886 1.00 62.62 101 THR A C 1
ATOM 782 O O . THR A 1 101 ? 0.517 9.697 -22.520 1.00 62.62 101 THR A O 1
ATOM 785 N N . PHE A 1 102 ? 2.647 9.018 -22.598 1.00 71.31 102 PHE A N 1
ATOM 786 C CA . PHE A 1 102 ? 2.581 8.267 -21.335 1.00 71.31 102 PHE A CA 1
ATOM 787 C C . PHE A 1 102 ? 2.294 9.253 -20.199 1.00 71.31 102 PHE A C 1
ATOM 789 O O . PHE A 1 102 ? 2.702 10.411 -20.292 1.00 71.31 102 PHE A O 1
ATOM 796 N N . GLY A 1 103 ? 1.559 8.800 -19.191 1.00 80.06 103 GLY A N 1
ATOM 797 C CA . GLY A 1 103 ? 1.033 9.608 -18.102 1.00 80.06 103 GLY A CA 1
ATOM 798 C C . GLY A 1 103 ? 2.101 10.199 -17.191 1.00 80.06 103 GLY A C 1
ATOM 799 O O . GLY A 1 103 ? 3.141 10.698 -17.618 1.00 80.06 103 GLY A O 1
ATOM 800 N N . SER A 1 104 ? 1.820 10.214 -15.896 1.00 86.00 104 SER A N 1
ATOM 801 C CA . SER A 1 104 ? 2.739 10.770 -14.912 1.00 86.00 104 SER A CA 1
ATOM 802 C C . SER A 1 104 ? 3.949 9.869 -14.687 1.00 86.00 104 SER A C 1
ATOM 804 O O . SER A 1 104 ? 3.893 8.644 -14.811 1.00 86.00 104 SER A O 1
ATOM 806 N N . SER A 1 105 ? 5.061 10.508 -14.321 1.00 90.75 105 SER A N 1
ATOM 807 C CA . SER A 1 105 ? 6.186 9.804 -13.717 1.00 90.75 105 SER A CA 1
ATOM 808 C C . SER A 1 105 ? 5.711 9.103 -12.447 1.00 90.75 105 SER A C 1
ATOM 810 O O . SER A 1 105 ? 5.003 9.701 -11.640 1.00 90.75 105 SER A O 1
ATOM 812 N N . LEU A 1 106 ? 6.181 7.880 -12.244 1.00 91.00 106 LEU A N 1
ATOM 813 C CA . LEU A 1 106 ? 5.968 7.077 -11.044 1.00 91.00 106 LEU A CA 1
ATOM 814 C C . LEU A 1 106 ? 6.795 7.550 -9.832 1.00 91.00 106 LEU A C 1
ATOM 816 O O . LEU A 1 106 ? 6.871 6.863 -8.820 1.00 91.00 106 LEU A O 1
ATOM 820 N N . GLY A 1 107 ? 7.485 8.691 -9.939 1.00 90.75 107 GLY A N 1
ATOM 821 C CA . GLY A 1 107 ? 8.255 9.285 -8.836 1.00 90.75 107 GLY A CA 1
ATOM 822 C C . GLY A 1 107 ? 9.559 8.556 -8.492 1.00 90.75 107 GLY A C 1
ATOM 823 O O . GLY A 1 107 ? 10.261 8.958 -7.569 1.00 90.75 107 GLY A O 1
ATOM 824 N N . VAL A 1 108 ? 9.912 7.519 -9.252 1.00 90.44 108 VAL A N 1
ATOM 825 C CA . VAL A 1 108 ? 11.105 6.691 -9.049 1.00 90.44 108 VAL A CA 1
ATOM 826 C C . VAL A 1 108 ? 12.204 7.013 -10.055 1.00 90.44 108 VAL A C 1
ATOM 828 O O . VAL A 1 108 ? 11.949 7.216 -11.245 1.00 90.44 108 VAL A O 1
ATOM 831 N N . THR A 1 109 ? 13.443 7.019 -9.565 1.00 92.62 109 THR A N 1
ATOM 832 C CA . THR A 1 109 ? 14.643 7.165 -10.393 1.00 92.62 109 THR A CA 1
ATOM 833 C C . THR A 1 109 ? 15.154 5.789 -10.811 1.00 92.62 109 THR A C 1
ATOM 835 O O . THR A 1 109 ? 15.376 4.922 -9.968 1.00 92.62 109 THR A O 1
ATOM 838 N N . VAL A 1 110 ? 15.381 5.614 -12.108 1.00 92.94 110 VAL A N 1
ATOM 839 C CA . VAL A 1 110 ? 15.915 4.400 -12.742 1.00 92.94 110 VAL A CA 1
ATOM 840 C C . VAL A 1 110 ? 17.146 4.723 -13.585 1.00 92.94 110 VAL A C 1
ATOM 842 O O . VAL A 1 110 ? 17.520 5.877 -13.770 1.00 92.94 110 VAL A O 1
ATOM 845 N N . GLY A 1 111 ? 17.804 3.700 -14.102 1.00 91.00 111 GLY A N 1
ATOM 846 C CA . GLY A 1 111 ? 18.974 3.805 -14.957 1.00 91.00 111 GLY A CA 1
ATOM 847 C C . GLY A 1 111 ? 18.699 4.237 -16.382 1.00 91.00 111 GLY A C 1
ATOM 848 O O . GLY A 1 111 ? 17.564 4.414 -16.828 1.00 91.00 111 GLY A O 1
ATOM 849 N N . ALA A 1 112 ? 19.796 4.359 -17.129 1.00 90.06 112 ALA A N 1
ATOM 850 C CA . ALA A 1 112 ? 19.774 4.581 -18.573 1.00 90.06 112 ALA A CA 1
ATOM 851 C C . ALA A 1 112 ? 19.732 3.271 -19.382 1.00 90.06 112 ALA A C 1
ATOM 853 O O . ALA A 1 112 ? 19.389 3.291 -20.568 1.00 90.06 112 ALA A O 1
ATOM 854 N N . THR A 1 113 ? 20.110 2.148 -18.765 1.00 90.12 113 THR A N 1
ATOM 855 C CA . THR A 1 113 ? 20.091 0.818 -19.384 1.00 90.12 113 THR A CA 1
ATOM 856 C C . THR A 1 113 ? 18.652 0.314 -19.465 1.00 90.12 113 THR A C 1
ATOM 858 O O . THR A 1 113 ? 17.931 0.470 -18.484 1.00 90.12 113 THR A O 1
ATOM 861 N N . PRO A 1 114 ? 18.213 -0.299 -20.579 1.00 90.75 114 PRO A N 1
ATOM 862 C CA . PRO A 1 114 ? 16.906 -0.944 -20.644 1.00 90.75 114 PRO A CA 1
ATOM 863 C C . PRO A 1 114 ? 16.698 -1.933 -19.492 1.00 90.75 114 PRO A C 1
ATOM 865 O O . PRO A 1 114 ? 17.473 -2.879 -19.337 1.00 90.75 114 PRO A O 1
ATOM 868 N N . GLY A 1 115 ? 15.661 -1.697 -18.695 1.00 90.62 115 GLY A N 1
ATOM 869 C CA . GLY A 1 115 ? 15.298 -2.554 -17.578 1.00 90.62 115 GLY A CA 1
ATOM 870 C C . GLY A 1 115 ? 14.614 -3.855 -17.982 1.00 90.62 115 GLY A C 1
ATOM 871 O O . GLY A 1 115 ? 14.095 -4.025 -19.087 1.00 90.62 115 GLY A O 1
ATOM 872 N N . PHE A 1 116 ? 14.593 -4.781 -17.035 1.00 91.19 116 PHE A N 1
ATOM 873 C CA . PHE A 1 116 ? 13.786 -5.990 -17.030 1.00 91.19 116 PHE A CA 1
ATOM 874 C C . PHE A 1 116 ? 12.781 -5.902 -15.880 1.00 91.19 116 PHE A C 1
ATOM 876 O O . PHE A 1 116 ? 13.063 -5.299 -14.844 1.00 91.19 116 PHE A O 1
ATOM 883 N N . SER A 1 117 ? 11.625 -6.541 -16.045 1.00 94.06 117 SER A N 1
ATOM 884 C CA . SER A 1 117 ? 10.669 -6.697 -14.957 1.00 94.06 117 SER A CA 1
ATOM 885 C C . SER A 1 117 ? 10.105 -8.105 -14.871 1.00 94.06 117 SER A C 1
ATOM 887 O O . SER A 1 117 ? 9.920 -8.772 -15.890 1.00 94.06 117 SER A O 1
ATOM 889 N N . CYS A 1 118 ? 9.731 -8.512 -13.665 1.00 92.50 118 CYS A N 1
ATOM 890 C CA . CYS A 1 118 ? 8.943 -9.709 -13.407 1.00 92.50 118 CYS A CA 1
ATOM 891 C C . CYS A 1 118 ? 7.856 -9.424 -12.366 1.00 92.50 118 CYS A C 1
ATOM 893 O O . CYS A 1 118 ? 7.854 -8.378 -11.724 1.00 92.50 118 CYS A O 1
ATOM 895 N N . VAL A 1 119 ? 6.924 -10.360 -12.209 1.00 91.25 119 VAL A N 1
ATOM 896 C CA . VAL A 1 119 ? 5.936 -10.337 -11.127 1.00 91.25 119 VAL A CA 1
ATOM 897 C C . VAL A 1 119 ? 6.292 -11.444 -10.140 1.00 91.25 119 VAL A C 1
ATOM 899 O O . VAL A 1 119 ? 6.510 -12.586 -10.550 1.00 91.25 119 VAL A O 1
ATOM 902 N N . VAL A 1 120 ? 6.364 -11.109 -8.853 1.00 88.56 120 VAL A N 1
ATOM 903 C CA . VAL A 1 120 ? 6.599 -12.051 -7.751 1.00 88.56 120 VAL A CA 1
ATOM 904 C C . VAL A 1 120 ? 5.500 -11.862 -6.711 1.00 88.56 120 VAL A C 1
ATOM 906 O O . VAL A 1 120 ? 5.383 -10.803 -6.098 1.00 88.56 120 VAL A O 1
ATOM 909 N N . GLY A 1 121 ? 4.677 -12.892 -6.511 1.00 87.69 121 GLY A N 1
ATOM 910 C CA . GLY A 1 121 ? 3.457 -12.748 -5.720 1.00 87.69 121 GLY A CA 1
ATOM 911 C C . GLY A 1 121 ? 2.518 -11.742 -6.383 1.00 87.69 121 GLY A C 1
ATOM 912 O O . GLY A 1 121 ? 2.169 -11.918 -7.546 1.00 87.69 121 GLY A O 1
ATOM 913 N N . GLU A 1 122 ? 2.138 -10.690 -5.659 1.00 88.75 122 GLU A N 1
ATOM 914 C CA . GLU A 1 122 ? 1.352 -9.570 -6.193 1.00 88.75 122 GLU A CA 1
ATOM 915 C C . GLU A 1 122 ? 2.193 -8.345 -6.561 1.00 88.75 122 GLU A C 1
ATOM 917 O O . GLU A 1 122 ? 1.631 -7.306 -6.861 1.00 88.75 122 GLU A O 1
ATOM 922 N N . TYR A 1 123 ? 3.523 -8.446 -6.526 1.00 91.56 123 TYR A N 1
ATOM 923 C CA . TYR A 1 123 ? 4.398 -7.295 -6.717 1.00 91.56 123 TYR A CA 1
ATOM 924 C C . TYR A 1 123 ? 5.101 -7.347 -8.068 1.00 91.56 123 TYR A C 1
ATOM 926 O O . TYR A 1 123 ? 5.727 -8.346 -8.433 1.00 91.56 123 TYR A O 1
ATOM 934 N N . TRP A 1 124 ? 5.037 -6.239 -8.791 1.00 94.50 124 TRP A N 1
ATOM 935 C CA . TRP A 1 124 ? 5.911 -5.936 -9.909 1.00 94.50 124 TRP A CA 1
ATOM 936 C C . TRP A 1 124 ? 7.305 -5.598 -9.392 1.00 94.50 124 TRP A C 1
ATOM 938 O O . TRP A 1 124 ? 7.455 -4.757 -8.508 1.00 94.50 124 TRP A O 1
ATOM 948 N N . ILE A 1 125 ? 8.327 -6.247 -9.939 1.00 93.62 125 ILE A N 1
ATOM 949 C CA . ILE A 1 125 ? 9.732 -5.986 -9.632 1.00 93.62 125 ILE A CA 1
ATOM 950 C C . ILE A 1 125 ? 10.419 -5.532 -10.910 1.00 93.62 125 ILE A C 1
ATOM 952 O O . ILE A 1 125 ? 10.320 -6.204 -11.937 1.00 93.62 125 ILE A O 1
ATOM 956 N N . TYR A 1 126 ? 11.155 -4.429 -10.831 1.00 95.06 126 TYR A N 1
ATOM 957 C CA . TYR A 1 126 ? 11.916 -3.854 -11.933 1.00 95.06 126 TYR A CA 1
ATOM 958 C C . TYR A 1 126 ? 13.386 -3.683 -11.568 1.00 95.06 126 TYR A C 1
ATOM 960 O O . TYR A 1 126 ? 13.725 -3.218 -10.481 1.00 95.06 126 TYR A O 1
ATOM 968 N N . ALA A 1 127 ? 14.268 -4.026 -12.503 1.00 93.38 127 ALA A N 1
ATOM 969 C CA . ALA A 1 127 ? 15.705 -3.838 -12.366 1.00 93.38 127 ALA A CA 1
ATOM 970 C C . ALA A 1 127 ? 16.352 -3.531 -13.720 1.00 93.38 127 ALA A C 1
ATOM 972 O O . ALA A 1 127 ? 16.048 -4.166 -14.726 1.00 93.38 127 ALA A O 1
ATOM 973 N N . ASP A 1 128 ? 17.313 -2.611 -13.737 1.00 89.12 128 ASP A N 1
ATOM 974 C CA . ASP A 1 128 ? 18.065 -2.220 -14.940 1.00 89.12 128 ASP A CA 1
ATOM 975 C C . ASP A 1 128 ? 19.589 -2.265 -14.768 1.00 89.12 128 ASP A C 1
ATOM 977 O O . ASP A 1 128 ? 20.347 -1.817 -15.629 1.00 89.12 128 ASP A O 1
ATOM 981 N N . GLY A 1 129 ? 20.050 -2.809 -13.640 1.00 83.06 129 GLY A N 1
ATOM 982 C CA . GLY A 1 129 ? 21.469 -2.957 -13.327 1.00 83.06 129 GLY A CA 1
ATOM 983 C C . GLY A 1 129 ? 22.189 -1.662 -12.945 1.00 83.06 129 GLY A C 1
ATOM 984 O O . GLY A 1 129 ? 23.395 -1.707 -12.726 1.00 83.06 129 GLY A O 1
ATOM 985 N N . SER A 1 130 ? 21.494 -0.526 -12.850 1.00 78.75 130 SER A N 1
ATOM 986 C CA . SER A 1 130 ? 22.104 0.759 -12.482 1.00 78.75 130 SER A CA 1
ATOM 987 C C . SER A 1 130 ? 21.908 1.153 -11.013 1.00 78.75 130 SER A C 1
ATOM 989 O O . SER A 1 130 ? 22.502 2.129 -10.558 1.00 78.75 130 SER A O 1
ATOM 991 N N . GLY A 1 131 ? 21.086 0.409 -10.269 1.00 82.56 131 GLY A N 1
ATOM 992 C CA . GLY A 1 131 ? 20.717 0.766 -8.906 1.00 82.56 131 GLY A CA 1
ATOM 993 C C . GLY A 1 131 ? 19.917 -0.310 -8.181 1.00 82.56 131 GLY A C 1
ATOM 994 O O . GLY A 1 131 ? 19.950 -1.492 -8.527 1.00 82.56 131 GLY A O 1
ATOM 995 N N . ILE A 1 132 ? 19.219 0.132 -7.138 1.00 88.19 132 ILE A N 1
ATOM 996 C CA . ILE A 1 132 ? 18.368 -0.708 -6.297 1.00 88.19 132 ILE A CA 1
ATOM 997 C C . ILE A 1 132 ? 17.106 -1.075 -7.091 1.00 88.19 132 ILE A C 1
ATOM 999 O O . ILE A 1 132 ? 16.479 -0.169 -7.645 1.00 88.19 132 ILE A O 1
ATOM 1003 N N . PRO A 1 133 ? 16.711 -2.362 -7.146 1.00 91.56 133 PRO A N 1
ATOM 1004 C CA . PRO A 1 133 ? 15.474 -2.758 -7.801 1.00 91.56 133 PRO A CA 1
ATOM 1005 C C . PRO A 1 133 ? 14.270 -2.002 -7.244 1.00 91.56 133 PRO A C 1
ATOM 1007 O O . PRO A 1 133 ? 14.201 -1.698 -6.053 1.00 91.56 133 PRO A O 1
ATOM 1010 N N . ILE A 1 134 ? 13.310 -1.729 -8.111 1.00 92.69 134 ILE A N 1
ATOM 1011 C CA . ILE A 1 134 ? 12.023 -1.159 -7.735 1.00 92.69 134 ILE A CA 1
ATOM 1012 C C . ILE A 1 134 ? 11.067 -2.309 -7.492 1.00 92.69 134 ILE A C 1
ATOM 1014 O O . ILE A 1 134 ? 11.104 -3.315 -8.204 1.00 92.69 134 ILE A O 1
ATOM 1018 N N . PHE A 1 135 ? 10.205 -2.151 -6.502 1.00 91.69 135 PHE A N 1
ATOM 1019 C CA . PHE A 1 135 ? 9.089 -3.050 -6.298 1.00 91.69 135 PHE A CA 1
ATOM 1020 C C . PHE A 1 135 ? 7.794 -2.231 -6.152 1.00 91.69 135 PHE A C 1
ATOM 1022 O O . PHE A 1 135 ? 7.820 -1.082 -5.703 1.00 91.69 135 PHE A O 1
ATOM 1029 N N . TRP A 1 136 ? 6.669 -2.796 -6.577 1.00 93.88 136 TRP A N 1
ATOM 1030 C CA . TRP A 1 136 ? 5.386 -2.102 -6.542 1.00 93.88 136 TRP A CA 1
ATOM 1031 C C . TRP A 1 136 ? 4.214 -3.076 -6.595 1.00 93.88 136 TRP A C 1
ATOM 1033 O O . TRP A 1 136 ? 4.227 -4.014 -7.386 1.00 93.88 136 TRP A O 1
ATOM 1043 N N . GLY A 1 137 ? 3.202 -2.867 -5.754 1.00 92.44 137 GLY A N 1
ATOM 1044 C CA . GLY A 1 137 ? 1.997 -3.701 -5.707 1.00 92.44 137 GLY A CA 1
ATOM 1045 C C . GLY A 1 137 ? 0.860 -3.228 -6.617 1.00 92.44 137 GLY A C 1
ATOM 1046 O O . GLY A 1 137 ? -0.186 -3.876 -6.650 1.00 92.44 137 GLY A O 1
ATOM 1047 N N . GLY A 1 138 ? 1.055 -2.148 -7.375 1.00 92.88 138 GLY A N 1
ATOM 1048 C CA . GLY A 1 138 ? -0.029 -1.397 -8.018 1.00 92.88 138 GLY A CA 1
ATOM 1049 C C . GLY A 1 138 ? -0.525 -0.270 -7.117 1.00 92.88 138 GLY A C 1
ATOM 1050 O O . GLY A 1 138 ? 0.061 -0.010 -6.062 1.00 92.88 138 GLY A O 1
ATOM 1051 N N . ASP A 1 139 ? -1.611 0.375 -7.515 1.00 92.19 139 ASP A N 1
ATOM 1052 C CA . ASP A 1 139 ? -2.168 1.516 -6.794 1.00 92.19 139 ASP A CA 1
ATOM 1053 C C . ASP A 1 139 ? -2.819 1.098 -5.475 1.00 92.19 139 ASP A C 1
ATOM 1055 O O . ASP A 1 139 ? -2.835 1.889 -4.538 1.00 92.19 139 ASP A O 1
ATOM 1059 N N . ASN A 1 140 ? -3.354 -0.127 -5.384 1.00 93.75 140 ASN A N 1
ATOM 1060 C CA . ASN A 1 140 ? -4.178 -0.553 -4.246 1.00 93.75 140 ASN A CA 1
ATOM 1061 C C . ASN A 1 140 ? -3.811 -1.919 -3.624 1.00 93.75 140 ASN A C 1
ATOM 1063 O O . ASN A 1 140 ? -4.722 -2.672 -3.272 1.00 93.75 140 ASN A O 1
ATOM 1067 N N . PRO A 1 141 ? -2.531 -2.302 -3.447 1.00 93.25 141 PRO A N 1
ATOM 1068 C CA . PRO A 1 141 ? -2.180 -3.625 -2.933 1.00 93.25 141 PRO A CA 1
ATOM 1069 C C . PRO A 1 141 ? -2.855 -3.945 -1.597 1.00 93.25 141 PRO A C 1
ATOM 1071 O O . PRO A 1 141 ? -3.120 -3.064 -0.766 1.00 93.25 141 PRO A O 1
ATOM 1074 N N . TYR A 1 142 ? -3.110 -5.237 -1.385 1.00 93.06 142 TYR A N 1
ATOM 1075 C CA . TYR A 1 142 ? -3.651 -5.709 -0.119 1.00 93.06 142 TYR A CA 1
ATOM 1076 C C . TYR A 1 142 ? -2.687 -5.420 1.032 1.00 93.06 142 TYR A C 1
ATOM 1078 O O . TYR A 1 142 ? -1.463 -5.437 0.891 1.00 93.06 142 TYR A O 1
ATOM 1086 N N . ILE A 1 143 ? -3.277 -5.136 2.184 1.00 95.31 143 ILE A N 1
ATOM 1087 C CA . ILE A 1 143 ? -2.565 -4.898 3.435 1.00 95.31 143 ILE A CA 1
ATOM 1088 C C . ILE A 1 143 ? -1.961 -6.201 3.982 1.00 95.31 143 ILE A C 1
ATOM 1090 O O . ILE A 1 143 ? -2.418 -7.298 3.663 1.00 95.31 143 ILE A O 1
ATOM 1094 N N . LEU A 1 144 ? -0.933 -6.081 4.824 1.00 94.25 144 LEU A N 1
ATOM 1095 C CA . LEU A 1 144 ? -0.315 -7.216 5.518 1.00 94.25 144 LEU A CA 1
ATOM 1096 C C . LEU A 1 144 ? -1.083 -7.634 6.770 1.00 94.25 144 LEU A C 1
ATOM 1098 O O . LEU A 1 144 ? -1.044 -8.805 7.133 1.00 94.25 144 LEU A O 1
ATOM 1102 N N . GLY A 1 145 ? -1.721 -6.679 7.447 1.00 96.00 145 GLY A N 1
ATOM 1103 C CA . GLY A 1 145 ? -2.424 -6.922 8.699 1.00 96.00 145 GLY A CA 1
ATOM 1104 C C . GLY A 1 145 ? -3.542 -5.918 8.934 1.00 96.00 145 GLY A C 1
ATOM 1105 O O . GLY A 1 145 ? -3.374 -4.734 8.633 1.00 96.00 145 GLY A O 1
ATOM 1106 N N . PHE A 1 146 ? -4.657 -6.387 9.488 1.00 97.69 146 PHE A N 1
ATOM 1107 C CA . PHE A 1 146 ? -5.777 -5.554 9.921 1.00 97.69 146 PHE A CA 1
ATOM 1108 C C . PHE A 1 146 ? -6.218 -5.992 11.311 1.00 97.69 146 PHE A C 1
ATOM 1110 O O . PHE A 1 146 ? -6.705 -7.107 11.490 1.00 97.69 146 PHE A O 1
ATOM 1117 N N . PHE A 1 147 ? -6.074 -5.111 12.293 1.00 97.25 147 PHE A N 1
ATOM 1118 C CA . PHE A 1 147 ? -6.402 -5.410 13.679 1.00 97.25 147 PHE A CA 1
ATOM 1119 C C . PHE A 1 147 ? -7.349 -4.359 14.235 1.00 97.25 147 PHE A C 1
ATOM 1121 O O . PHE A 1 147 ? -7.144 -3.164 14.030 1.00 97.25 147 PHE A O 1
ATOM 1128 N N . SER A 1 148 ? -8.347 -4.794 14.993 1.00 96.06 148 SER A N 1
ATOM 1129 C CA . SER A 1 148 ? -9.072 -3.912 15.905 1.00 96.06 148 SER A CA 1
ATOM 1130 C C . SER A 1 148 ? -8.474 -4.074 17.298 1.00 96.06 148 SER A C 1
ATOM 1132 O O . SER A 1 148 ? -8.162 -5.188 17.709 1.00 96.06 148 SER A O 1
ATOM 1134 N N . TYR A 1 149 ? -8.257 -2.975 18.006 1.00 95.88 149 TYR A N 1
ATOM 1135 C CA . TYR A 1 149 ? -7.853 -2.992 19.404 1.00 95.88 149 TYR A CA 1
ATOM 1136 C C . TYR A 1 149 ? -9.036 -2.562 20.255 1.00 95.88 149 TYR A C 1
ATOM 1138 O O . TYR A 1 149 ? -9.459 -1.406 20.172 1.00 95.88 149 TYR A O 1
ATOM 1146 N N . ASP A 1 150 ? -9.536 -3.501 21.051 1.00 93.75 150 ASP A N 1
ATOM 1147 C CA . ASP A 1 150 ? -10.553 -3.249 22.062 1.00 93.75 150 ASP A CA 1
ATOM 1148 C C . ASP A 1 150 ? -9.846 -2.734 23.316 1.00 93.75 150 ASP A C 1
ATOM 1150 O O . ASP A 1 150 ? -9.082 -3.454 23.973 1.00 93.75 150 ASP A O 1
ATOM 1154 N N . ASN A 1 151 ? -10.068 -1.461 23.637 1.00 93.19 151 ASN A N 1
ATOM 1155 C CA . ASN A 1 151 ? -9.401 -0.842 24.775 1.00 93.19 151 ASN A CA 1
ATOM 1156 C C . ASN A 1 151 ? -9.941 -1.354 26.118 1.00 93.19 151 ASN A C 1
ATOM 1158 O O . ASN A 1 151 ? -9.217 -1.332 27.114 1.00 93.19 151 ASN A O 1
ATOM 1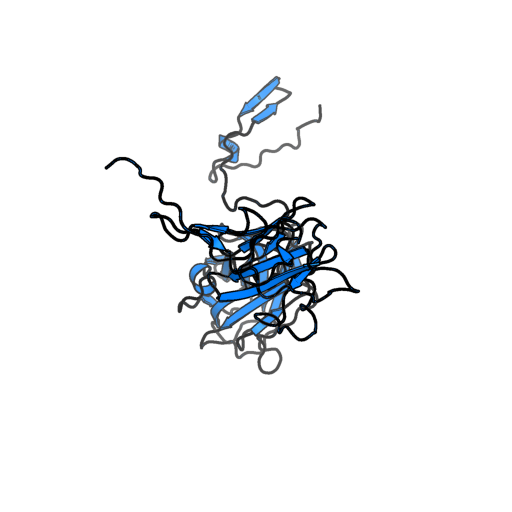162 N N . SER A 1 152 ? -11.188 -1.828 26.157 1.00 92.44 152 SER A N 1
ATOM 1163 C CA . SER A 1 152 ? -11.801 -2.362 27.375 1.00 92.44 152 SER A CA 1
ATOM 1164 C C . SER A 1 152 ? -11.231 -3.728 27.760 1.00 92.44 152 SER A C 1
ATOM 1166 O O . SER A 1 152 ? -11.047 -4.006 28.946 1.00 92.44 152 SER A O 1
ATOM 1168 N N . GLU A 1 153 ? -10.874 -4.540 26.763 1.00 93.06 153 GLU A N 1
ATOM 1169 C CA . GLU A 1 153 ? -10.229 -5.845 26.951 1.00 93.06 153 GLU A CA 1
ATOM 1170 C C . GLU A 1 153 ? -8.694 -5.775 26.883 1.00 93.06 153 GLU A C 1
ATOM 1172 O O . GLU A 1 153 ? -8.009 -6.736 27.237 1.00 93.06 153 GLU A O 1
ATOM 1177 N N . ALA A 1 154 ? -8.148 -4.634 26.447 1.00 93.50 154 ALA A N 1
ATOM 1178 C CA . ALA A 1 154 ? -6.730 -4.435 26.150 1.00 93.50 154 ALA A CA 1
ATOM 1179 C C . ALA A 1 154 ? -6.169 -5.508 25.195 1.00 93.50 154 ALA A C 1
ATOM 1181 O O . ALA A 1 154 ? -5.044 -5.994 25.362 1.00 93.50 154 ALA A O 1
ATOM 1182 N N . ALA A 1 155 ? -6.965 -5.882 24.191 1.00 93.50 155 ALA A N 1
ATOM 1183 C CA . ALA A 1 155 ? -6.697 -7.002 23.301 1.00 93.50 155 ALA A CA 1
ATOM 1184 C C . ALA A 1 155 ? -6.782 -6.594 21.826 1.00 93.50 155 ALA A C 1
ATOM 1186 O O . ALA A 1 155 ? -7.578 -5.744 21.432 1.00 93.50 155 ALA A O 1
ATOM 1187 N N . TYR A 1 156 ? -5.952 -7.238 21.003 1.00 94.44 156 TYR A N 1
ATOM 1188 C CA . TYR A 1 156 ? -6.060 -7.153 19.551 1.00 94.44 156 TYR A CA 1
ATOM 1189 C C . TYR A 1 156 ? -6.957 -8.275 19.039 1.00 94.44 156 TYR A C 1
ATOM 1191 O O . TYR A 1 156 ? -6.748 -9.443 19.370 1.00 94.44 156 TYR A O 1
ATOM 1199 N N . VAL A 1 157 ? -7.890 -7.919 18.167 1.00 95.56 157 VAL A N 1
ATOM 1200 C CA . VAL A 1 157 ? -8.662 -8.845 17.346 1.00 95.56 157 VAL A CA 1
ATOM 1201 C C . VAL A 1 157 ? -8.107 -8.779 15.929 1.00 95.56 157 VAL A C 1
ATOM 1203 O O . VAL A 1 157 ? -8.080 -7.713 15.312 1.00 95.56 157 VAL A O 1
ATOM 1206 N N . ASP A 1 158 ? -7.620 -9.913 15.437 1.00 95.81 158 ASP A N 1
ATOM 1207 C CA . ASP A 1 158 ? -7.066 -10.046 14.092 1.00 95.81 158 ASP A CA 1
ATOM 1208 C C . ASP A 1 158 ? -8.188 -10.287 13.075 1.00 95.81 158 ASP A C 1
ATOM 1210 O O . ASP A 1 158 ? -8.872 -11.309 13.124 1.00 95.81 158 ASP A O 1
ATOM 1214 N N . PHE A 1 159 ? -8.351 -9.340 12.154 1.00 96.62 159 PHE A N 1
ATOM 1215 C CA . PHE A 1 159 ? -9.273 -9.408 11.021 1.00 96.62 159 PHE A CA 1
ATOM 1216 C C . PHE A 1 159 ? -8.527 -9.374 9.679 1.00 96.62 159 PHE A C 1
ATOM 1218 O O . PHE A 1 159 ? -9.086 -9.003 8.643 1.00 96.62 159 PHE A O 1
ATOM 1225 N N . THR A 1 160 ? -7.238 -9.720 9.677 1.00 95.06 160 THR A N 1
ATOM 1226 C CA . THR A 1 160 ? -6.376 -9.645 8.491 1.00 95.06 160 THR A CA 1
ATOM 1227 C C . THR A 1 160 ? -6.938 -10.456 7.334 1.00 95.06 160 THR A C 1
ATOM 1229 O O . THR A 1 160 ? -6.882 -10.019 6.186 1.00 95.06 160 THR A O 1
ATOM 1232 N N . ARG A 1 161 ? -7.509 -11.631 7.615 1.00 93.50 161 ARG A N 1
ATOM 1233 C CA . ARG A 1 161 ? -8.124 -12.456 6.575 1.00 93.50 161 ARG A CA 1
ATOM 1234 C C . ARG A 1 161 ? -9.391 -11.795 6.042 1.00 93.50 161 ARG A C 1
ATOM 1236 O O . ARG A 1 161 ? -9.557 -11.722 4.836 1.00 93.50 161 ARG A O 1
ATOM 1243 N N . GLU A 1 162 ? -10.250 -11.319 6.932 1.00 94.19 162 GLU A N 1
ATOM 1244 C CA . GLU A 1 162 ? -11.565 -10.776 6.610 1.00 94.19 162 GLU A CA 1
ATOM 1245 C C . GLU A 1 162 ? -11.462 -9.493 5.779 1.00 94.19 162 GLU A C 1
ATOM 1247 O O . GLU A 1 162 ? -12.188 -9.367 4.802 1.00 94.19 162 GLU A O 1
ATOM 1252 N N . ALA A 1 163 ? -10.539 -8.588 6.121 1.00 93.44 163 ALA A N 1
ATOM 1253 C CA . ALA A 1 163 ? -10.358 -7.310 5.427 1.00 93.44 163 ALA A CA 1
ATOM 1254 C C . ALA A 1 163 ? -9.286 -7.339 4.314 1.00 93.44 163 ALA A C 1
ATOM 1256 O O . ALA A 1 163 ? -9.219 -6.413 3.503 1.00 93.44 163 ALA A O 1
ATOM 1257 N N . GLY A 1 164 ? -8.418 -8.357 4.274 1.00 88.25 164 GLY A N 1
ATOM 1258 C CA . GLY A 1 164 ? -7.202 -8.367 3.448 1.00 88.25 164 GLY A CA 1
ATOM 1259 C C . GLY A 1 164 ? -7.227 -9.259 2.204 1.00 88.25 164 GLY A C 1
ATOM 1260 O O . GLY A 1 164 ? -6.242 -9.274 1.469 1.00 88.25 164 GLY A O 1
ATOM 1261 N N . ASP A 1 165 ? -8.295 -10.017 1.940 1.00 77.94 165 ASP A N 1
ATOM 1262 C CA . ASP A 1 165 ? -8.315 -10.991 0.834 1.00 77.94 165 ASP A CA 1
ATOM 1263 C C . ASP A 1 165 ? -9.404 -10.758 -0.230 1.00 77.94 165 ASP A C 1
ATOM 1265 O O . ASP A 1 165 ? -9.485 -11.512 -1.203 1.00 77.94 165 ASP A O 1
ATOM 1269 N N . GLY A 1 166 ? -10.209 -9.697 -0.085 1.00 66.69 166 GLY A N 1
ATOM 1270 C CA . GLY A 1 166 ? -11.280 -9.351 -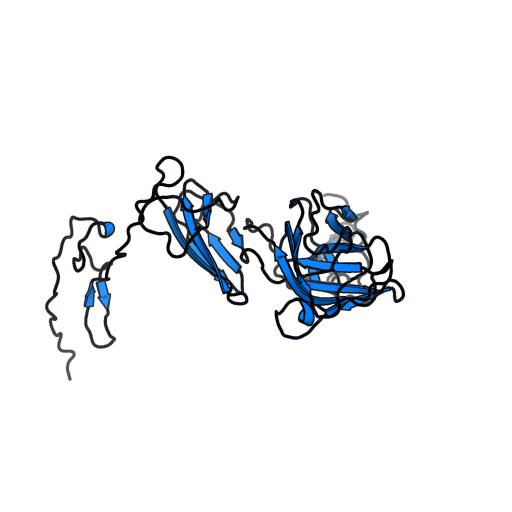1.025 1.00 66.69 166 GLY A CA 1
ATOM 1271 C C . GLY A 1 166 ? -12.395 -10.395 -1.115 1.00 66.69 166 GLY A C 1
ATOM 1272 O O . GLY A 1 166 ? -13.094 -10.451 -2.130 1.00 66.69 166 GLY A O 1
ATOM 1273 N N . ARG A 1 167 ? -12.542 -11.261 -0.106 1.00 73.81 167 ARG A N 1
ATOM 1274 C CA . ARG A 1 167 ? -13.670 -12.192 -0.006 1.00 73.81 167 ARG A CA 1
ATOM 1275 C C . ARG A 1 167 ? -14.915 -11.491 0.535 1.00 73.81 167 ARG A C 1
ATOM 1277 O O . ARG A 1 167 ? -14.883 -10.359 0.988 1.00 73.81 167 ARG A O 1
ATOM 1284 N N . THR A 1 168 ? -16.036 -12.209 0.521 1.00 73.94 168 THR A N 1
ATOM 1285 C CA . THR A 1 168 ? -17.332 -11.753 1.057 1.00 73.94 168 THR A CA 1
ATOM 1286 C C . THR A 1 168 ? -17.397 -11.751 2.589 1.00 73.94 168 THR A C 1
ATOM 1288 O O . THR A 1 168 ? -18.487 -11.707 3.154 1.00 73.94 168 THR A O 1
ATOM 1291 N N . THR A 1 169 ? -16.266 -11.928 3.268 1.00 83.25 169 THR A N 1
ATOM 1292 C CA . THR A 1 169 ? -16.179 -11.845 4.725 1.00 83.25 169 THR A CA 1
ATOM 1293 C C . THR A 1 169 ? -16.023 -10.394 5.141 1.00 83.25 169 THR A C 1
ATOM 1295 O O . THR A 1 169 ? -15.475 -9.592 4.398 1.00 83.25 169 THR A O 1
ATOM 1298 N N . THR A 1 170 ? -16.514 -10.061 6.327 1.00 91.19 170 THR A N 1
ATOM 1299 C CA . THR A 1 170 ? -16.547 -8.686 6.815 1.00 91.19 170 THR A CA 1
ATOM 1300 C C . THR A 1 170 ? -15.851 -8.628 8.164 1.00 91.19 170 THR A C 1
ATOM 1302 O O . THR A 1 170 ? -16.148 -9.432 9.049 1.00 91.19 170 THR A O 1
ATOM 1305 N N . ALA A 1 171 ? -14.919 -7.694 8.317 1.00 90.88 171 ALA A N 1
ATOM 1306 C CA . ALA A 1 171 ? -14.346 -7.341 9.603 1.00 90.88 171 ALA A CA 1
ATOM 1307 C C . ALA A 1 171 ? -15.306 -6.389 10.321 1.00 90.88 171 ALA A C 1
ATOM 1309 O O . ALA A 1 171 ? -15.615 -5.315 9.806 1.00 90.88 171 ALA A O 1
ATOM 1310 N N . THR A 1 172 ? -15.778 -6.770 11.503 1.00 92.19 172 THR A N 1
ATOM 1311 C CA . THR A 1 172 ? -16.665 -5.923 12.305 1.00 92.19 172 THR A CA 1
ATOM 1312 C C . THR A 1 172 ? -15.826 -5.165 13.324 1.00 92.19 172 THR A C 1
ATOM 1314 O O . THR A 1 172 ? -15.373 -5.729 14.320 1.00 92.19 172 THR A O 1
ATOM 1317 N N . VAL A 1 173 ? -15.605 -3.879 13.068 1.00 89.56 173 VAL A N 1
ATOM 1318 C CA . VAL A 1 173 ? -14.853 -2.998 13.963 1.00 89.56 173 VAL A CA 1
ATOM 1319 C C . VAL A 1 173 ? -15.793 -2.461 15.035 1.00 89.56 173 VAL A C 1
ATOM 1321 O O . VAL A 1 173 ? -16.819 -1.849 14.724 1.00 89.56 173 VAL A O 1
ATOM 1324 N N . LEU A 1 174 ? -15.438 -2.685 16.301 1.00 81.00 174 LEU A N 1
ATOM 1325 C CA . LEU A 1 174 ? -16.143 -2.095 17.434 1.00 81.00 174 LEU A CA 1
ATOM 1326 C C . LEU A 1 174 ? -15.805 -0.606 17.532 1.00 81.00 174 LEU A C 1
ATOM 1328 O O . LEU A 1 174 ? -14.669 -0.185 17.331 1.00 81.00 174 LEU A O 1
ATOM 1332 N N . GLY A 1 175 ? -16.837 0.200 17.764 1.00 79.00 175 GLY A N 1
ATOM 1333 C CA . GLY A 1 175 ? -16.766 1.649 17.656 1.00 79.00 175 GLY A CA 1
ATOM 1334 C C . GLY A 1 175 ? -16.760 2.374 18.992 1.00 79.00 175 GLY A C 1
ATOM 1335 O O . GLY A 1 175 ? -17.293 3.481 19.032 1.00 79.00 175 GLY A O 1
ATOM 1336 N N . ASN A 1 176 ? -16.256 1.802 20.094 1.00 92.31 176 ASN A N 1
ATOM 1337 C CA . ASN A 1 176 ? -16.175 2.579 21.336 1.00 92.31 176 ASN A CA 1
ATOM 1338 C C . ASN A 1 176 ? -15.156 3.719 21.189 1.00 92.31 176 ASN A C 1
ATOM 1340 O O . ASN A 1 176 ? -14.298 3.708 20.311 1.00 92.31 176 ASN A O 1
ATOM 1344 N N . ALA A 1 177 ? -15.260 4.737 22.047 1.00 90.25 177 ALA A N 1
ATOM 1345 C CA . ALA A 1 177 ? -14.480 5.968 21.903 1.00 90.25 177 ALA A CA 1
ATOM 1346 C C . ALA A 1 177 ? -12.956 5.758 21.946 1.00 90.25 177 ALA A C 1
ATOM 1348 O O . ALA A 1 177 ? -12.230 6.525 21.319 1.00 90.25 177 ALA A O 1
ATOM 1349 N N . ASP A 1 178 ? -12.498 4.733 22.665 1.00 94.19 178 ASP A N 1
ATOM 1350 C CA . ASP A 1 178 ? -11.077 4.440 22.857 1.00 94.19 178 ASP A CA 1
ATOM 1351 C C . ASP A 1 178 ? -10.574 3.271 21.992 1.00 94.19 178 ASP A C 1
ATOM 1353 O O . ASP A 1 178 ? -9.375 2.972 22.010 1.00 94.19 178 ASP A O 1
ATOM 1357 N N . ASP A 1 179 ? -11.464 2.624 21.232 1.00 95.38 179 ASP A N 1
ATOM 1358 C CA . ASP A 1 179 ? -11.096 1.534 20.332 1.00 95.38 179 ASP A CA 1
ATOM 1359 C C . ASP A 1 179 ? -10.338 2.083 19.120 1.00 95.38 179 ASP A C 1
ATOM 1361 O O . ASP A 1 179 ? -10.507 3.233 18.692 1.00 95.38 179 ASP A O 1
ATOM 1365 N N . LYS A 1 180 ? -9.457 1.252 18.564 1.00 96.75 180 LYS A N 1
ATOM 1366 C CA . LYS A 1 180 ? -8.571 1.648 17.464 1.00 96.75 180 LYS A CA 1
ATOM 1367 C C . LYS A 1 180 ? -8.542 0.602 16.369 1.00 96.75 180 LYS A C 1
ATOM 1369 O O . LYS A 1 180 ? -8.753 -0.583 16.618 1.00 96.75 180 LYS A O 1
ATOM 1374 N N . ILE A 1 181 ? -8.203 1.039 15.162 1.00 97.62 181 ILE A N 1
ATOM 1375 C CA . ILE A 1 181 ? -7.840 0.147 14.060 1.00 97.62 181 ILE A CA 1
ATOM 1376 C C . ILE A 1 181 ? -6.337 0.278 13.831 1.00 97.62 181 ILE A C 1
ATOM 1378 O O . ILE A 1 181 ? -5.803 1.385 13.786 1.00 97.62 181 ILE A O 1
ATOM 1382 N N . TYR A 1 182 ? -5.658 -0.848 13.664 1.00 98.06 182 TYR A N 1
ATOM 1383 C CA . TYR A 1 182 ? -4.269 -0.906 13.242 1.00 98.06 182 TYR A CA 1
ATOM 1384 C C . TYR A 1 182 ? -4.179 -1.593 11.888 1.00 98.06 182 TYR A C 1
ATOM 1386 O O . TYR A 1 182 ? -4.605 -2.737 11.734 1.00 98.06 182 TYR A O 1
ATOM 1394 N N . VAL A 1 183 ? -3.593 -0.901 10.917 1.00 98.19 183 VAL A N 1
ATOM 1395 C CA . VAL A 1 183 ? -3.364 -1.434 9.573 1.00 98.19 183 VAL A CA 1
ATOM 1396 C C . VAL A 1 183 ? -1.871 -1.507 9.314 1.00 98.19 183 VAL A C 1
ATOM 1398 O O . VAL A 1 183 ? -1.143 -0.539 9.539 1.00 98.19 183 VAL A O 1
ATOM 1401 N N . LEU A 1 184 ? -1.405 -2.673 8.878 1.00 97.56 184 LEU A N 1
ATOM 1402 C CA . LEU A 1 184 ? -0.007 -2.925 8.559 1.00 97.56 184 LEU A CA 1
ATOM 1403 C C . LEU A 1 184 ? 0.135 -3.124 7.061 1.00 97.56 184 LEU A C 1
ATOM 1405 O O . LEU A 1 184 ? -0.654 -3.823 6.430 1.00 97.56 184 LEU A O 1
ATOM 1409 N N . THR A 1 185 ? 1.172 -2.531 6.496 1.00 95.06 185 THR A N 1
ATOM 1410 C CA . THR A 1 185 ? 1.441 -2.540 5.056 1.00 95.06 185 THR A CA 1
ATOM 1411 C C . THR A 1 185 ? 2.883 -2.952 4.790 1.00 95.06 185 THR A C 1
ATOM 1413 O O . THR A 1 185 ? 3.755 -2.828 5.657 1.00 95.06 185 THR A O 1
ATOM 1416 N N . THR A 1 186 ? 3.134 -3.480 3.593 1.00 90.69 186 THR A N 1
ATOM 1417 C CA . THR A 1 186 ? 4.473 -3.923 3.173 1.00 90.69 186 THR A CA 1
ATOM 1418 C C . THR A 1 186 ? 5.454 -2.763 3.063 1.00 90.69 186 THR A C 1
ATOM 1420 O O . THR A 1 186 ? 6.641 -2.936 3.318 1.00 90.69 186 THR A O 1
ATOM 1423 N N . GLU A 1 187 ? 4.959 -1.575 2.728 1.00 90.56 187 GLU A N 1
ATOM 1424 C CA . GLU A 1 187 ? 5.742 -0.352 2.588 1.00 90.56 187 GLU A CA 1
ATOM 1425 C C . GLU A 1 187 ? 4.974 0.823 3.157 1.00 90.56 187 GLU A C 1
ATOM 1427 O O . GLU A 1 187 ? 3.750 0.792 3.238 1.00 90.56 187 GLU A O 1
ATOM 1432 N N . TYR A 1 188 ? 5.691 1.901 3.448 1.00 91.31 188 TYR A N 1
ATOM 1433 C CA . TYR A 1 188 ? 5.072 3.164 3.802 1.00 91.31 188 TYR A CA 1
ATOM 1434 C C . TYR A 1 188 ? 4.134 3.639 2.679 1.00 91.31 188 TYR A C 1
ATOM 1436 O O . TYR A 1 188 ? 4.559 3.858 1.537 1.00 91.31 188 TYR A O 1
ATOM 1444 N N . CYS A 1 189 ? 2.857 3.786 3.019 1.00 94.94 189 CYS A N 1
ATOM 1445 C CA . CYS A 1 189 ? 1.769 4.099 2.105 1.00 94.94 189 CYS A CA 1
ATOM 1446 C C . CYS A 1 189 ? 1.315 5.565 2.247 1.00 94.94 189 CYS A C 1
ATOM 1448 O O . CYS A 1 189 ? 1.675 6.271 3.196 1.00 94.94 189 CYS A O 1
ATOM 1450 N N . GLU A 1 190 ? 0.546 6.038 1.270 1.00 96.69 190 GLU A N 1
ATOM 1451 C CA . GLU A 1 190 ? -0.058 7.380 1.253 1.00 96.69 190 GLU A CA 1
ATOM 1452 C C . GLU A 1 190 ? -1.563 7.358 1.539 1.00 96.69 190 GLU A C 1
ATOM 1454 O O . GLU A 1 190 ? -2.243 8.379 1.482 1.00 96.69 190 GLU A O 1
ATOM 1459 N N . GLY A 1 191 ? -2.106 6.182 1.833 1.00 97.94 191 GLY A N 1
ATOM 1460 C CA . GLY A 1 191 ? -3.506 6.061 2.164 1.00 97.94 191 GLY A CA 1
ATOM 1461 C C . GLY A 1 191 ? -3.973 4.636 2.353 1.00 97.94 191 GLY A C 1
ATOM 1462 O O . GLY A 1 191 ? -3.232 3.668 2.148 1.00 97.94 191 GLY A O 1
ATOM 1463 N N . LEU A 1 192 ? -5.240 4.536 2.725 1.00 98.31 192 LEU A N 1
ATOM 1464 C CA . LEU A 1 192 ? -6.004 3.306 2.829 1.00 98.31 192 LEU A CA 1
ATOM 1465 C C . LEU A 1 192 ? -7.307 3.471 2.059 1.00 98.31 192 LEU A C 1
ATOM 1467 O O . LEU A 1 192 ? -7.940 4.522 2.123 1.00 98.31 192 LEU A O 1
ATOM 1471 N N . VAL A 1 193 ? -7.718 2.434 1.345 1.00 97.25 193 VAL A N 1
ATOM 1472 C CA . VAL A 1 193 ? -8.997 2.387 0.639 1.00 97.25 193 VAL A CA 1
ATOM 1473 C C . VAL A 1 193 ? -9.896 1.409 1.369 1.00 97.25 193 VAL A C 1
ATOM 1475 O O . VAL A 1 193 ? -9.562 0.228 1.474 1.00 97.25 193 VAL A O 1
ATOM 1478 N N . PHE A 1 194 ? -11.002 1.926 1.892 1.00 96.94 194 PHE A N 1
ATOM 1479 C CA . PHE A 1 194 ? -12.009 1.169 2.616 1.00 96.94 194 PHE A CA 1
ATOM 1480 C C . PHE A 1 194 ? -13.204 0.897 1.708 1.00 96.94 194 PHE A C 1
ATOM 1482 O O . PHE A 1 194 ? -13.779 1.815 1.122 1.00 96.94 194 PHE A O 1
ATOM 1489 N N . ASP A 1 195 ? -13.560 -0.376 1.638 1.00 95.81 195 ASP A N 1
ATOM 1490 C CA . ASP A 1 195 ? -14.805 -0.895 1.085 1.00 95.81 195 ASP A CA 1
ATOM 1491 C C . ASP A 1 195 ? -15.648 -1.359 2.275 1.00 95.81 195 ASP A C 1
ATOM 1493 O O . ASP A 1 195 ? -15.242 -2.270 3.010 1.00 95.81 195 ASP A O 1
ATOM 1497 N N . LEU A 1 196 ? -16.741 -0.653 2.547 1.00 96.00 196 LEU A N 1
ATOM 1498 C CA . LEU A 1 196 ? -17.558 -0.825 3.738 1.00 96.00 196 LEU A CA 1
ATOM 1499 C C . LEU A 1 196 ? -18.791 -1.683 3.445 1.00 96.00 196 LEU A C 1
ATOM 1501 O O . LEU A 1 196 ? -19.328 -1.744 2.343 1.00 96.00 196 LEU A O 1
ATOM 1505 N N . GLY A 1 197 ? -19.251 -2.376 4.480 1.00 95.00 197 GLY A N 1
ATOM 1506 C CA . GLY A 1 197 ? -20.471 -3.164 4.432 1.00 95.00 197 GLY A CA 1
ATOM 1507 C C . GLY A 1 197 ? -21.733 -2.324 4.598 1.00 95.00 197 GLY A C 1
ATOM 1508 O O . GLY A 1 197 ? -21.751 -1.103 4.478 1.00 95.00 197 GLY A O 1
ATOM 1509 N N . THR A 1 198 ? -22.835 -3.003 4.913 1.00 94.38 198 THR A N 1
ATOM 1510 C CA . THR A 1 198 ? -24.125 -2.336 5.146 1.00 94.38 198 THR A CA 1
ATOM 1511 C C . THR A 1 198 ? -24.133 -1.518 6.440 1.00 94.38 198 THR A C 1
ATOM 1513 O O . THR A 1 198 ? -24.798 -0.484 6.504 1.00 94.38 198 THR A O 1
ATOM 1516 N N . ASN A 1 199 ? -23.407 -1.960 7.471 1.00 96.00 199 ASN A N 1
ATOM 1517 C CA . ASN A 1 199 ? -23.305 -1.231 8.731 1.00 96.00 199 ASN A CA 1
ATOM 1518 C C . ASN A 1 199 ? -22.163 -0.213 8.651 1.00 96.00 199 ASN A C 1
ATOM 1520 O O . ASN A 1 199 ? -20.995 -0.557 8.816 1.00 96.00 199 ASN A O 1
ATOM 1524 N N . VAL A 1 200 ? -22.517 1.046 8.405 1.00 97.06 200 VAL A N 1
ATOM 1525 C CA . VAL A 1 200 ? -21.589 2.184 8.368 1.00 97.06 200 VAL A CA 1
ATOM 1526 C C . VAL A 1 200 ? -21.819 3.115 9.551 1.00 97.06 200 VAL A C 1
ATOM 1528 O O . VAL A 1 200 ? -22.869 3.092 10.203 1.00 97.06 200 VAL A O 1
ATOM 1531 N N . ASN A 1 201 ? -20.841 3.972 9.830 1.00 96.88 201 ASN A N 1
ATOM 1532 C CA . ASN A 1 201 ? -21.012 4.989 10.849 1.00 96.88 201 ASN A CA 1
ATOM 1533 C C . ASN A 1 201 ? -21.990 6.079 10.372 1.00 96.88 201 ASN A C 1
ATOM 1535 O O . ASN A 1 201 ? -21.925 6.569 9.249 1.00 96.88 201 ASN A O 1
ATOM 1539 N N . SER A 1 202 ? -22.884 6.489 11.264 1.00 96.31 202 SER A N 1
ATOM 1540 C CA . SER A 1 202 ? -23.866 7.563 11.049 1.00 96.31 202 SER A CA 1
ATOM 1541 C C . SER A 1 202 ? -23.751 8.697 12.073 1.00 96.31 202 SER A C 1
ATOM 1543 O O . SER A 1 202 ? -24.513 9.661 12.023 1.00 96.31 202 SER A O 1
ATOM 1545 N N . THR A 1 203 ? -22.802 8.605 13.012 1.00 95.94 203 THR A N 1
ATOM 1546 C CA . THR A 1 203 ? -22.528 9.656 14.002 1.00 95.94 203 THR A CA 1
ATOM 1547 C C . THR A 1 203 ? -21.344 10.507 13.560 1.00 95.94 203 THR A C 1
ATOM 1549 O O . THR A 1 203 ? -20.287 9.970 13.235 1.00 95.94 203 THR A O 1
ATOM 1552 N N . ALA A 1 204 ? -21.471 11.835 13.619 1.00 96.38 204 ALA A N 1
ATOM 1553 C CA . ALA A 1 204 ? -20.368 12.747 13.317 1.00 96.38 204 ALA A CA 1
ATOM 1554 C C . ALA A 1 204 ? -19.165 12.493 14.251 1.00 96.38 204 ALA A C 1
ATOM 1556 O O . ALA A 1 204 ? -19.231 12.756 15.459 1.00 96.38 204 ALA A O 1
ATOM 1557 N N . ARG A 1 205 ? -18.078 11.961 13.680 1.00 96.38 205 ARG A N 1
ATOM 1558 C CA . ARG A 1 205 ? -16.828 11.562 14.336 1.00 96.38 205 ARG A CA 1
ATOM 1559 C C . ARG A 1 205 ? -15.639 11.782 13.416 1.00 96.38 205 ARG A C 1
ATOM 1561 O O . ARG A 1 205 ? -15.546 11.219 12.333 1.00 96.38 205 ARG A O 1
ATOM 1568 N N . THR A 1 206 ? -14.671 12.545 13.892 1.00 96.00 206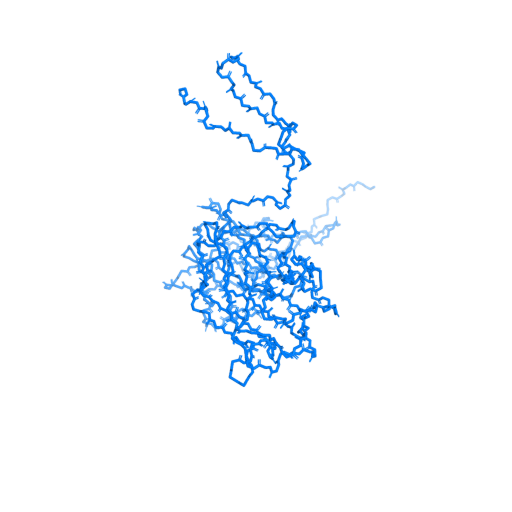 THR A N 1
ATOM 1569 C CA . THR A 1 206 ? -13.457 12.825 13.135 1.00 96.00 206 THR A CA 1
ATOM 1570 C C . THR A 1 206 ? -12.480 11.666 13.290 1.00 96.00 206 THR A C 1
ATOM 1572 O O . THR A 1 206 ? -12.153 11.282 14.415 1.00 96.00 206 THR A O 1
ATOM 1575 N N . MET A 1 207 ? -11.988 11.137 12.173 1.00 97.31 207 MET A N 1
ATOM 1576 C CA . MET A 1 207 ? -10.881 10.184 12.157 1.00 97.31 207 MET A CA 1
ATOM 1577 C C . MET A 1 207 ? -9.544 10.901 12.359 1.00 97.31 207 MET A C 1
ATOM 1579 O O . MET A 1 207 ? -9.318 12.001 11.859 1.00 97.31 207 MET A O 1
ATOM 1583 N N . THR A 1 208 ? -8.637 10.255 13.081 1.00 98.00 208 THR A N 1
ATOM 1584 C CA . THR A 1 208 ? -7.218 10.605 13.151 1.00 98.00 208 THR A CA 1
ATOM 1585 C C . THR A 1 208 ? -6.400 9.400 12.722 1.00 98.00 208 THR A C 1
ATOM 1587 O O . THR A 1 208 ? -6.667 8.291 13.177 1.00 98.00 208 THR A O 1
ATOM 1590 N N . VAL A 1 209 ? -5.377 9.630 11.899 1.00 98.62 209 VAL A N 1
ATOM 1591 C CA . VAL A 1 209 ? -4.410 8.604 11.496 1.00 98.62 209 VAL A CA 1
ATOM 1592 C C . VAL A 1 209 ? -3.025 8.973 12.022 1.00 98.62 209 VAL A C 1
ATOM 1594 O O . VAL A 1 209 ? -2.571 10.118 11.902 1.0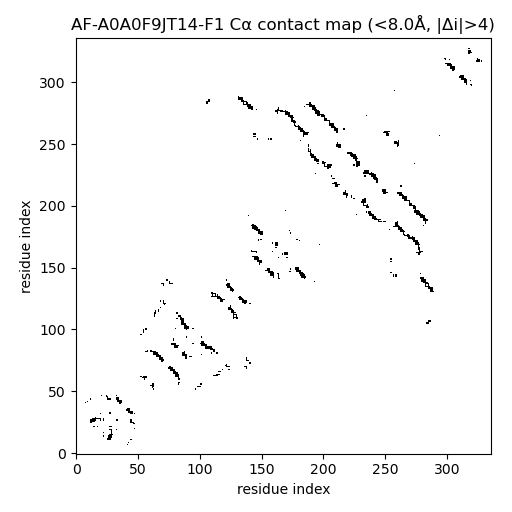0 98.62 209 VAL A O 1
ATOM 1597 N N . LYS A 1 210 ? -2.337 8.001 12.616 1.00 98.69 210 LYS A N 1
ATOM 1598 C CA . LYS A 1 210 ? -0.943 8.109 13.049 1.00 98.69 210 LYS A CA 1
ATOM 1599 C C . LYS A 1 210 ? -0.125 6.993 12.422 1.00 98.69 210 LYS A C 1
ATOM 1601 O O . LYS A 1 210 ? -0.580 5.862 12.355 1.00 98.69 210 LYS A O 1
ATOM 1606 N N . ALA A 1 211 ? 1.102 7.293 12.032 1.00 98.50 211 ALA A N 1
ATOM 1607 C CA . ALA A 1 211 ? 2.077 6.296 11.614 1.00 98.50 211 ALA A CA 1
ATOM 1608 C C . ALA A 1 211 ? 3.063 6.016 12.753 1.00 98.50 211 ALA A C 1
ATOM 1610 O O . ALA A 1 211 ? 3.342 6.891 13.583 1.00 98.50 211 ALA A O 1
ATOM 1611 N N . TRP A 1 212 ? 3.615 4.806 12.792 1.00 98.12 212 TRP A N 1
ATOM 1612 C CA . TRP A 1 212 ? 4.712 4.491 13.701 1.00 98.12 212 TRP A CA 1
ATOM 1613 C C . TRP A 1 212 ? 6.024 5.110 13.205 1.00 98.12 212 TRP A C 1
ATOM 1615 O O . TRP A 1 212 ? 6.518 4.766 12.130 1.00 98.12 212 TRP A O 1
ATOM 1625 N N . ARG A 1 213 ? 6.614 6.018 13.988 1.00 96.94 213 ARG A N 1
ATOM 1626 C CA . ARG A 1 213 ? 7.847 6.742 13.640 1.00 96.94 213 ARG A CA 1
ATOM 1627 C C . ARG A 1 213 ? 8.792 6.776 14.826 1.00 96.94 213 ARG A C 1
ATOM 1629 O O . ARG A 1 213 ? 8.427 7.263 15.893 1.00 96.94 213 ARG A O 1
ATOM 1636 N N . SER A 1 214 ? 10.017 6.292 14.641 1.00 93.19 214 SER A N 1
ATOM 1637 C CA . SER A 1 214 ? 11.097 6.425 15.632 1.00 93.19 214 SER A CA 1
ATOM 1638 C C . SER A 1 214 ? 10.700 5.996 17.055 1.00 93.19 214 SER A C 1
ATOM 1640 O O . SER A 1 214 ? 11.081 6.635 18.032 1.00 93.19 214 SER A O 1
ATOM 1642 N N . GLY A 1 215 ? 9.910 4.925 17.182 1.00 93.50 215 GLY A N 1
ATOM 1643 C CA . GLY A 1 215 ? 9.498 4.397 18.485 1.00 93.50 215 GLY A CA 1
ATOM 1644 C C . GLY A 1 215 ? 8.233 5.021 19.090 1.00 93.50 215 GLY A C 1
ATOM 1645 O O . GLY A 1 215 ? 7.911 4.703 20.233 1.00 93.50 215 GLY A O 1
ATOM 1646 N N . ALA A 1 216 ? 7.511 5.880 18.363 1.00 97.06 216 ALA A N 1
ATOM 1647 C CA . ALA A 1 216 ? 6.270 6.492 18.834 1.00 97.06 216 ALA A CA 1
ATOM 1648 C C . ALA A 1 216 ? 5.213 6.632 17.726 1.00 97.06 216 ALA A C 1
ATOM 1650 O O . ALA A 1 216 ? 5.522 6.666 16.535 1.00 97.06 216 ALA A O 1
ATOM 1651 N N . TRP A 1 217 ? 3.945 6.754 18.125 1.00 98.25 217 TRP A N 1
ATOM 1652 C CA . TRP A 1 217 ? 2.852 7.095 17.215 1.00 98.25 217 TRP A CA 1
ATOM 1653 C C . TRP A 1 217 ? 2.857 8.594 16.918 1.00 98.25 217 TRP A C 1
ATOM 1655 O O . TRP A 1 217 ? 2.682 9.410 17.825 1.00 98.25 217 TRP A O 1
ATOM 1665 N N . ALA A 1 218 ? 3.013 8.959 15.649 1.00 98.50 218 ALA A N 1
ATOM 1666 C CA . ALA A 1 218 ? 3.028 10.343 15.190 1.00 98.50 218 ALA A CA 1
ATOM 1667 C C . ALA A 1 218 ? 1.923 10.579 14.157 1.00 98.50 218 ALA A C 1
ATOM 1669 O O . ALA A 1 218 ? 1.720 9.756 13.270 1.00 98.50 218 ALA A O 1
ATOM 1670 N N . ALA A 1 219 ? 1.223 11.712 14.248 1.00 98.44 219 ALA A N 1
ATOM 1671 C CA . ALA A 1 219 ? 0.180 12.065 13.286 1.00 98.44 219 ALA A CA 1
ATOM 1672 C C . ALA A 1 219 ? 0.727 12.117 11.850 1.00 98.44 219 ALA A C 1
ATOM 1674 O O . ALA A 1 219 ? 1.841 12.599 11.602 1.00 98.44 219 ALA A O 1
ATOM 1675 N N . VAL A 1 220 ? -0.061 11.620 10.898 1.00 98.50 220 VAL A N 1
ATOM 1676 C CA . VAL A 1 220 ? 0.222 11.829 9.474 1.00 98.50 220 VAL A CA 1
ATOM 1677 C C . VAL A 1 220 ? -0.095 13.278 9.089 1.00 98.50 220 VAL A C 1
ATOM 1679 O O . VAL A 1 220 ? -0.902 13.944 9.737 1.00 98.50 220 VAL A O 1
ATOM 1682 N N . SER A 1 221 ? 0.565 13.798 8.058 1.00 98.12 221 SER A N 1
ATOM 1683 C CA . SER A 1 221 ? 0.322 15.152 7.547 1.00 98.12 221 SER A CA 1
ATOM 1684 C C . SER A 1 221 ? -0.608 15.119 6.340 1.00 98.12 221 SER A C 1
ATOM 1686 O O . SER A 1 221 ? -0.551 14.179 5.556 1.00 98.12 221 SER A O 1
ATOM 1688 N N . GLY A 1 222 ? -1.425 16.160 6.162 1.00 97.75 222 GLY A N 1
ATOM 1689 C CA . GLY A 1 222 ? -2.313 16.271 4.999 1.00 97.75 222 GLY A CA 1
ATOM 1690 C C . GLY A 1 222 ? -3.398 15.195 4.956 1.00 97.75 222 GLY A C 1
ATOM 1691 O O . GLY A 1 222 ? -3.726 14.736 3.870 1.00 97.75 222 GLY A O 1
ATOM 1692 N N . LEU A 1 223 ? -3.895 14.768 6.124 1.00 98.19 223 LEU A N 1
ATOM 1693 C CA . LEU A 1 223 ? -4.970 13.784 6.223 1.00 98.19 223 LEU A CA 1
ATOM 1694 C C . LEU A 1 223 ? -6.231 14.300 5.516 1.00 98.19 223 LEU A C 1
ATOM 1696 O O . LEU A 1 223 ? -6.764 15.346 5.891 1.00 98.19 223 LEU A O 1
ATOM 1700 N N . ASP A 1 224 ? -6.703 13.531 4.545 1.00 97.69 224 ASP A N 1
ATOM 1701 C CA . ASP A 1 224 ? -7.970 13.699 3.849 1.00 97.69 224 ASP A CA 1
ATOM 1702 C C . ASP A 1 224 ? -8.793 12.418 3.995 1.00 97.69 224 ASP A C 1
ATOM 1704 O O . ASP A 1 224 ? -8.311 11.313 3.756 1.00 97.69 224 ASP A O 1
ATOM 1708 N N . ASP A 1 225 ? -10.035 12.561 4.433 1.00 97.88 225 ASP A N 1
ATOM 1709 C CA . ASP A 1 225 ? -10.907 11.436 4.748 1.00 97.88 225 ASP A CA 1
ATOM 1710 C C . ASP A 1 225 ? -12.075 11.406 3.764 1.00 97.88 225 ASP A C 1
ATOM 1712 O O . ASP A 1 225 ? -13.126 12.017 3.981 1.00 97.88 225 ASP A O 1
ATOM 1716 N N . GLY A 1 226 ? -11.877 10.668 2.673 1.00 97.75 226 GLY A N 1
ATOM 1717 C CA . GLY A 1 226 ? -12.877 10.442 1.635 1.00 97.75 226 GLY A CA 1
ATOM 1718 C C . GLY A 1 226 ? -13.994 9.476 2.037 1.00 97.75 226 GLY A C 1
ATOM 1719 O O . GLY A 1 226 ? -14.939 9.306 1.271 1.00 97.75 226 GLY A O 1
ATOM 1720 N N . THR A 1 227 ? -13.932 8.872 3.230 1.00 97.88 227 THR A N 1
ATOM 1721 C CA . THR A 1 227 ? -14.994 7.988 3.753 1.00 97.88 227 THR A CA 1
ATOM 1722 C C . THR A 1 227 ? -16.114 8.763 4.458 1.00 97.88 227 THR A C 1
ATOM 1724 O O . THR A 1 227 ? -17.069 8.174 4.970 1.00 97.88 227 THR A O 1
ATOM 1727 N N . LYS A 1 228 ? -16.012 10.099 4.509 1.00 96.81 228 LYS A N 1
ATOM 1728 C CA . LYS A 1 228 ? -16.981 10.969 5.181 1.00 96.81 228 LYS A CA 1
ATOM 1729 C C . LYS A 1 228 ? -18.316 11.060 4.448 1.00 96.81 228 LYS A C 1
ATOM 1731 O O . LYS A 1 228 ? -18.353 11.352 3.256 1.00 96.81 228 LYS A O 1
ATOM 1736 N N . THR A 1 229 ? -19.420 10.977 5.192 1.00 93.69 229 THR A N 1
ATOM 1737 C CA . THR A 1 229 ? -20.753 11.404 4.728 1.00 93.69 229 THR A CA 1
ATOM 1738 C C . THR A 1 229 ? -21.308 12.539 5.592 1.00 93.69 229 THR A C 1
ATOM 1740 O O . THR A 1 229 ? -21.221 12.528 6.813 1.00 93.69 229 THR A O 1
ATOM 1743 N N . GLY A 1 230 ? -21.880 13.578 4.974 1.00 80.38 230 GLY A N 1
ATOM 1744 C CA . GLY A 1 230 ? -22.603 14.629 5.708 1.00 80.38 230 GLY A CA 1
ATOM 1745 C C . GLY A 1 230 ? -21.820 15.321 6.842 1.00 80.38 230 GLY A C 1
ATOM 1746 O O . GLY A 1 230 ? -22.275 15.329 7.982 1.00 80.38 230 GLY A O 1
ATOM 1747 N N . GLY A 1 231 ? -20.668 15.930 6.542 1.00 85.19 231 GLY A N 1
ATOM 1748 C CA . GLY A 1 231 ? -19.822 16.608 7.535 1.00 85.19 231 GLY A CA 1
ATOM 1749 C C . GLY A 1 231 ? -18.693 15.705 8.030 1.00 85.19 231 GLY A C 1
ATOM 1750 O O . GLY A 1 231 ? -17.979 15.127 7.219 1.00 85.19 231 GLY A O 1
ATOM 1751 N N . ASP A 1 232 ? -18.523 15.584 9.347 1.00 91.94 232 ASP A N 1
ATOM 1752 C CA . ASP A 1 232 ? -17.459 14.784 9.967 1.00 91.94 232 ASP A CA 1
ATOM 1753 C C . ASP A 1 232 ? -17.863 13.325 10.235 1.00 91.94 232 ASP A C 1
ATOM 1755 O O . ASP A 1 232 ? -17.331 12.724 11.149 1.00 91.94 232 ASP A O 1
ATOM 1759 N N . THR A 1 233 ? -18.805 12.711 9.519 1.00 96.38 233 THR A N 1
ATOM 1760 C CA . THR A 1 233 ? -19.143 11.286 9.743 1.00 96.38 233 THR A CA 1
ATOM 1761 C C . THR A 1 233 ? -18.144 10.384 9.019 1.00 96.38 233 THR A C 1
ATOM 1763 O O . THR A 1 233 ? -18.423 9.928 7.914 1.00 96.38 233 THR A O 1
ATOM 1766 N N . THR A 1 234 ? -16.964 10.154 9.605 1.00 97.38 234 THR A N 1
ATOM 1767 C CA . THR A 1 234 ? -15.969 9.212 9.054 1.00 97.38 234 THR A CA 1
ATOM 1768 C C . THR A 1 234 ? -16.510 7.785 8.979 1.00 97.38 234 THR A C 1
ATOM 1770 O O . THR A 1 234 ? -17.396 7.439 9.763 1.00 97.38 234 THR A O 1
ATOM 1773 N N . LEU A 1 235 ? -15.976 6.960 8.071 1.00 97.12 235 LEU A N 1
ATOM 1774 C CA . LEU A 1 235 ? -16.442 5.595 7.793 1.00 97.12 235 LEU A CA 1
ATOM 1775 C C . LEU A 1 235 ? -17.961 5.523 7.550 1.00 97.12 235 LEU A C 1
ATOM 1777 O O . LEU A 1 235 ? -18.633 4.584 7.979 1.00 97.12 235 LEU A O 1
ATOM 1781 N N . GLY A 1 236 ? -18.508 6.561 6.914 1.00 97.31 236 GLY A N 1
ATOM 1782 C CA . GLY A 1 236 ? -19.925 6.675 6.575 1.00 97.31 236 GLY A CA 1
ATOM 1783 C C . GLY A 1 236 ? -20.260 6.208 5.156 1.00 97.31 236 GLY A C 1
ATOM 1784 O O . GLY A 1 236 ? -21.437 6.092 4.823 1.00 97.31 236 GLY A O 1
ATOM 1785 N N . GLN A 1 237 ? -19.245 5.979 4.322 1.00 97.44 237 GLN A N 1
ATOM 1786 C CA . GLN A 1 237 ? -19.329 5.425 2.968 1.00 97.44 237 GLN A CA 1
ATOM 1787 C C . GLN A 1 237 ? -17.974 4.832 2.556 1.00 97.44 237 GLN A C 1
ATOM 1789 O O . GLN A 1 237 ? -16.952 5.123 3.185 1.00 97.44 237 GLN A O 1
ATOM 1794 N N . ASP A 1 238 ? -17.964 4.071 1.464 1.00 97.44 238 ASP A N 1
ATOM 1795 C CA . ASP A 1 238 ? -16.734 3.643 0.796 1.00 97.44 238 ASP A CA 1
ATOM 1796 C C . ASP A 1 238 ? -15.885 4.847 0.402 1.00 97.44 238 ASP A C 1
ATOM 1798 O O . ASP A 1 238 ? -16.393 5.895 -0.011 1.00 97.44 238 ASP A O 1
ATOM 1802 N N . GLY A 1 239 ? -14.569 4.694 0.478 1.00 97.50 239 GLY A N 1
ATOM 1803 C CA . GLY A 1 239 ? -13.684 5.771 0.078 1.00 97.50 239 GLY A CA 1
ATOM 1804 C C . GLY A 1 239 ? -12.236 5.547 0.452 1.00 97.50 239 GLY A C 1
ATOM 1805 O O . GLY A 1 239 ? -11.837 4.521 1.002 1.00 97.50 239 GLY A O 1
ATOM 1806 N N . SER A 1 240 ? -11.428 6.549 0.133 1.00 97.81 240 SER A N 1
ATOM 1807 C CA . SER A 1 240 ? -10.008 6.561 0.457 1.00 97.81 240 SER A CA 1
ATOM 1808 C C . SER A 1 240 ? -9.734 7.526 1.601 1.00 97.81 240 SER A C 1
ATOM 1810 O O . SER A 1 240 ? -10.177 8.670 1.577 1.00 97.81 240 SER A O 1
ATOM 1812 N N . VAL A 1 241 ? -8.964 7.070 2.579 1.00 98.38 241 VAL A N 1
ATOM 1813 C CA . VAL A 1 241 ? -8.334 7.906 3.599 1.00 98.38 241 VAL A CA 1
ATOM 1814 C C . VAL A 1 241 ? -6.904 8.145 3.140 1.00 98.38 241 VAL A C 1
ATOM 1816 O O . VAL A 1 241 ? -6.108 7.209 3.106 1.00 98.38 241 VAL A O 1
ATOM 1819 N N . LEU A 1 242 ? -6.590 9.369 2.737 1.00 98.31 242 LEU A N 1
ATOM 1820 C CA . LEU A 1 242 ? -5.323 9.748 2.116 1.00 98.31 242 LEU A CA 1
ATOM 1821 C C . LEU A 1 242 ? -4.507 10.644 3.048 1.00 98.31 242 LEU A C 1
ATOM 1823 O O . LEU A 1 242 ? -5.053 11.376 3.868 1.00 98.31 242 LEU A O 1
ATOM 1827 N N . TRP A 1 243 ? -3.187 10.609 2.925 1.00 98.25 243 TRP A N 1
ATOM 1828 C CA . TRP A 1 243 ? -2.277 11.519 3.612 1.00 98.25 243 TRP A CA 1
ATOM 1829 C C . TRP A 1 243 ? -0.980 11.691 2.826 1.00 98.25 243 TRP A C 1
ATOM 1831 O O . TRP A 1 243 ? -0.656 10.939 1.913 1.00 98.25 243 TRP A O 1
ATOM 1841 N N . THR A 1 244 ? -0.182 12.686 3.203 1.00 97.19 244 THR A N 1
ATOM 1842 C CA . THR A 1 244 ? 1.157 12.854 2.636 1.00 97.19 244 THR A CA 1
ATOM 1843 C C . THR A 1 244 ? 2.077 11.745 3.133 1.00 97.19 244 THR A C 1
ATOM 1845 O O . THR A 1 244 ? 2.381 11.659 4.328 1.00 97.19 244 THR A O 1
ATOM 1848 N N . ARG A 1 245 ? 2.550 10.921 2.199 1.00 94.44 245 ARG A N 1
ATOM 1849 C CA . ARG A 1 245 ? 3.546 9.873 2.428 1.00 94.44 245 ARG A CA 1
ATOM 1850 C C . ARG A 1 245 ? 4.791 10.400 3.146 1.00 94.44 245 ARG A C 1
ATOM 1852 O O . ARG A 1 245 ? 5.282 11.486 2.838 1.00 94.44 245 ARG A O 1
ATOM 1859 N N . SER A 1 246 ? 5.345 9.612 4.069 1.00 94.88 246 SER A N 1
ATOM 1860 C CA . SER A 1 246 ? 6.556 9.982 4.809 1.00 94.88 246 SER A CA 1
ATOM 1861 C C . SER A 1 246 ? 7.588 8.860 4.824 1.00 94.88 246 SER A C 1
ATOM 1863 O O . SER A 1 246 ? 7.300 7.737 5.219 1.00 94.88 246 SER A O 1
ATOM 1865 N N . THR A 1 247 ? 8.834 9.191 4.483 1.00 91.94 247 THR A N 1
ATOM 1866 C CA . THR A 1 247 ? 9.984 8.280 4.617 1.00 91.94 247 THR A CA 1
ATOM 1867 C C . THR A 1 247 ? 10.434 8.092 6.069 1.00 91.94 247 THR A C 1
ATOM 1869 O O . THR A 1 247 ? 11.375 7.348 6.328 1.00 91.94 247 THR A O 1
ATOM 1872 N N . SER A 1 248 ? 9.821 8.806 7.020 1.00 94.25 248 SER A N 1
ATOM 1873 C CA . SER A 1 248 ? 10.064 8.642 8.457 1.00 94.25 248 SER A CA 1
ATOM 1874 C C . SER A 1 248 ? 9.177 7.570 9.093 1.00 94.25 248 SER A C 1
ATOM 1876 O O . SER A 1 248 ? 9.352 7.275 10.276 1.00 94.25 248 SER A O 1
ATOM 1878 N N . ASP A 1 249 ? 8.222 7.016 8.344 1.00 94.75 249 ASP A N 1
ATOM 1879 C CA . ASP A 1 249 ? 7.442 5.859 8.773 1.00 94.75 249 ASP A CA 1
ATOM 1880 C C . ASP A 1 249 ? 8.388 4.659 8.957 1.00 94.75 249 ASP A C 1
ATOM 1882 O O . ASP A 1 249 ? 9.306 4.432 8.169 1.00 94.75 249 ASP A O 1
ATOM 1886 N N . THR A 1 250 ? 8.195 3.901 10.032 1.00 93.19 250 THR A N 1
ATOM 1887 C CA . THR A 1 250 ? 9.057 2.775 10.422 1.00 93.19 250 THR A CA 1
ATOM 1888 C C . THR A 1 250 ? 8.220 1.538 10.709 1.00 93.19 250 THR A C 1
ATOM 1890 O O . THR A 1 250 ? 7.064 1.640 11.121 1.00 93.19 250 THR A O 1
ATOM 1893 N N . MET A 1 251 ? 8.803 0.355 10.507 1.00 92.44 251 MET A N 1
ATOM 1894 C CA . MET A 1 251 ? 8.100 -0.901 10.754 1.00 92.44 251 MET A CA 1
ATOM 1895 C C . MET A 1 251 ? 7.871 -1.140 12.254 1.00 92.44 251 MET A C 1
ATOM 1897 O O . MET A 1 251 ? 8.704 -0.795 13.098 1.00 92.44 251 MET A O 1
ATOM 1901 N N . ARG A 1 252 ? 6.744 -1.773 12.581 1.00 92.94 252 ARG A N 1
ATOM 1902 C CA . ARG A 1 252 ? 6.370 -2.218 13.928 1.00 92.94 252 ARG A CA 1
ATOM 1903 C C . ARG A 1 252 ? 5.702 -3.587 13.854 1.00 92.94 252 ARG A C 1
ATOM 1905 O O . ARG A 1 252 ? 5.068 -3.915 12.856 1.00 92.94 252 ARG A O 1
ATOM 1912 N N . ILE A 1 253 ? 5.835 -4.361 14.929 1.00 93.44 253 ILE A N 1
ATOM 1913 C CA . ILE A 1 253 ? 5.108 -5.618 15.119 1.00 93.44 253 ILE A CA 1
ATOM 1914 C C . ILE A 1 253 ? 3.787 -5.341 15.845 1.00 93.44 253 ILE A C 1
ATOM 1916 O O . ILE A 1 253 ? 3.787 -4.711 16.907 1.00 93.44 253 ILE A O 1
ATOM 1920 N N . ILE A 1 254 ? 2.681 -5.835 15.291 1.00 92.56 254 ILE A N 1
ATOM 1921 C CA . ILE A 1 254 ? 1.349 -5.872 15.910 1.00 92.56 254 ILE A CA 1
ATOM 1922 C C . ILE A 1 254 ? 0.725 -7.223 15.555 1.00 92.56 254 ILE A C 1
ATOM 1924 O O . ILE A 1 254 ? 0.769 -7.624 14.397 1.00 92.56 254 ILE A O 1
ATOM 1928 N N . GLY A 1 255 ? 0.191 -7.945 16.545 1.00 88.88 255 GLY A N 1
ATOM 1929 C CA . GLY A 1 255 ? -0.467 -9.237 16.307 1.00 88.88 255 GLY A CA 1
ATOM 1930 C C . GLY A 1 255 ? 0.408 -10.256 15.562 1.00 88.88 255 GLY A C 1
ATOM 1931 O O . GLY A 1 255 ? -0.077 -10.944 14.675 1.00 88.88 255 GLY A O 1
ATOM 1932 N N . ASN A 1 256 ? 1.708 -10.319 15.879 1.00 88.44 256 ASN A N 1
ATOM 1933 C CA . ASN A 1 256 ? 2.719 -11.153 15.202 1.00 88.44 256 ASN A CA 1
ATOM 1934 C C . ASN A 1 256 ? 2.959 -10.843 13.712 1.00 88.44 256 ASN A C 1
ATOM 1936 O O . ASN A 1 256 ? 3.707 -11.559 13.048 1.00 88.44 256 ASN A O 1
ATOM 1940 N N . VAL A 1 257 ? 2.393 -9.754 13.193 1.00 88.56 257 VAL A N 1
ATOM 1941 C CA . VAL A 1 257 ? 2.668 -9.242 11.850 1.00 88.56 257 VAL A CA 1
ATOM 1942 C C . VAL A 1 257 ? 3.596 -8.041 11.977 1.00 88.56 257 VAL A C 1
ATOM 1944 O O . VAL A 1 257 ? 3.345 -7.133 12.768 1.00 88.56 257 VAL A O 1
ATOM 1947 N N . MET A 1 258 ? 4.687 -8.023 11.210 1.00 90.62 258 MET A N 1
ATOM 1948 C CA . MET A 1 258 ? 5.564 -6.858 11.100 1.00 90.62 258 MET A CA 1
ATOM 1949 C C . MET A 1 258 ? 5.297 -6.138 9.779 1.00 90.62 258 MET A C 1
ATOM 1951 O O . MET A 1 258 ? 5.285 -6.754 8.716 1.00 90.62 258 MET A O 1
ATOM 1955 N N . GLY A 1 259 ? 5.129 -4.823 9.843 1.00 92.81 259 GLY A N 1
ATOM 1956 C CA . GLY A 1 259 ? 4.923 -3.977 8.672 1.00 92.81 259 GLY A CA 1
ATOM 1957 C C . GLY A 1 259 ? 4.995 -2.503 9.041 1.00 92.81 259 GLY A C 1
ATOM 1958 O O . GLY A 1 259 ? 5.183 -2.156 10.210 1.00 92.81 259 GLY A O 1
ATOM 1959 N N . TYR A 1 260 ? 4.834 -1.627 8.056 1.00 95.12 260 TYR A N 1
ATOM 1960 C CA . TYR A 1 260 ? 4.608 -0.206 8.310 1.00 95.12 260 TYR A CA 1
ATOM 1961 C C . TYR A 1 260 ? 3.209 -0.050 8.897 1.00 95.12 260 TYR A C 1
ATOM 1963 O O . TYR A 1 260 ? 2.220 -0.398 8.248 1.00 95.12 260 TYR A O 1
ATOM 1971 N N . ALA A 1 261 ? 3.151 0.382 10.155 1.00 97.12 261 ALA A N 1
ATOM 1972 C CA . ALA A 1 261 ? 1.937 0.354 10.955 1.00 97.12 261 ALA A CA 1
ATOM 1973 C C . ALA A 1 261 ? 1.282 1.735 11.038 1.00 97.12 261 ALA A C 1
ATOM 1975 O O . ALA A 1 261 ? 1.947 2.736 11.333 1.00 97.12 261 ALA A O 1
ATOM 1976 N N . TYR A 1 262 ? -0.035 1.745 10.860 1.00 98.56 262 TYR A N 1
ATOM 1977 C CA . TYR A 1 262 ? -0.893 2.919 10.930 1.00 98.56 262 TYR A CA 1
ATOM 1978 C C . TYR A 1 262 ? -1.979 2.697 11.988 1.00 98.56 262 TYR A C 1
ATOM 1980 O O . TYR A 1 262 ? -2.716 1.718 11.921 1.00 98.56 262 TYR A O 1
ATOM 1988 N N . GLU A 1 263 ? -2.047 3.587 12.978 1.00 98.31 263 GLU A N 1
ATOM 1989 C CA . GLU A 1 263 ? -3.082 3.645 14.014 1.00 98.31 263 GLU A CA 1
ATOM 1990 C C . GLU A 1 263 ? -4.184 4.604 13.562 1.00 98.31 263 GLU A C 1
ATOM 1992 O O . GLU A 1 263 ? -3.912 5.767 13.254 1.00 98.31 263 GLU A O 1
ATOM 1997 N N . ILE A 1 264 ? -5.423 4.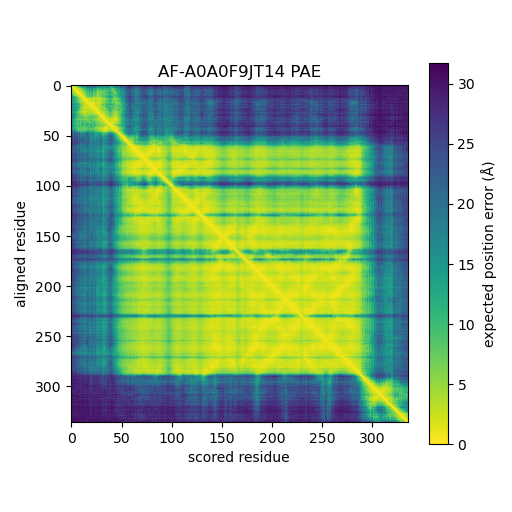133 13.573 1.00 98.25 264 ILE A N 1
ATOM 1998 C CA . ILE A 1 264 ? -6.621 4.911 13.278 1.00 98.25 264 ILE A CA 1
ATOM 1999 C C . ILE A 1 264 ? -7.449 4.990 14.557 1.00 98.25 264 ILE A C 1
ATOM 2001 O O . ILE A 1 264 ? -7.759 3.970 15.174 1.00 98.25 264 ILE A O 1
ATOM 2005 N N . SER A 1 265 ? -7.799 6.208 14.954 1.00 97.31 265 SER A N 1
ATOM 2006 C CA . SER A 1 265 ? -8.634 6.491 16.123 1.00 97.31 265 SER A CA 1
ATOM 2007 C C . SER A 1 265 ? -9.716 7.509 15.779 1.00 97.31 265 SER A C 1
ATOM 2009 O O . SER A 1 265 ? -9.571 8.277 14.825 1.00 97.31 265 SER A O 1
ATOM 2011 N N . PHE A 1 266 ? -10.761 7.581 16.595 1.00 96.56 266 PHE A N 1
ATOM 2012 C CA . PHE A 1 266 ? -11.916 8.446 16.360 1.00 96.56 266 PHE A CA 1
ATOM 2013 C C . PHE A 1 266 ? -12.072 9.476 17.484 1.00 96.56 266 PHE A C 1
ATOM 2015 O O . PHE A 1 266 ? -11.627 9.255 18.606 1.00 96.56 266 PHE A O 1
ATOM 2022 N N . SER A 1 267 ? -12.717 10.615 17.212 1.00 96.75 267 SER A N 1
ATOM 2023 C CA . SER A 1 267 ? -12.953 11.659 18.228 1.00 96.75 267 SER A CA 1
ATOM 2024 C C . SER A 1 267 ? -13.978 11.279 19.313 1.00 96.75 267 SER A C 1
ATOM 2026 O O . SER A 1 267 ? -14.265 12.076 20.206 1.00 96.75 267 SER A O 1
ATOM 2028 N N . GLY A 1 268 ? -14.555 10.081 19.230 1.00 96.12 268 GLY A N 1
ATOM 2029 C CA . GLY A 1 268 ? -15.530 9.519 20.155 1.00 96.12 268 GLY A CA 1
ATOM 2030 C C . GLY A 1 268 ? -16.155 8.255 19.567 1.00 96.12 268 GLY A C 1
ATOM 2031 O O . GLY A 1 268 ? -15.811 7.852 18.458 1.00 96.12 268 GLY A O 1
ATOM 2032 N N . ALA A 1 269 ? -17.105 7.657 20.287 1.00 96.31 269 ALA A N 1
ATOM 2033 C CA . ALA A 1 269 ? -17.728 6.408 19.856 1.00 96.31 269 ALA A CA 1
ATOM 2034 C C . ALA A 1 269 ? -18.512 6.569 18.539 1.00 96.31 269 ALA A C 1
ATOM 2036 O O . ALA A 1 269 ? -19.281 7.528 18.394 1.00 96.31 269 ALA A O 1
ATOM 2037 N N . LEU A 1 270 ? -18.335 5.637 17.604 1.00 96.06 270 LEU A N 1
ATOM 2038 C CA . LEU A 1 270 ? -19.108 5.536 16.363 1.00 96.06 270 LEU A CA 1
ATOM 2039 C C . LEU A 1 270 ? -20.578 5.189 16.674 1.00 96.06 270 LEU A C 1
ATOM 2041 O O . LEU A 1 270 ? -20.926 4.861 17.809 1.00 96.06 270 LEU A O 1
ATOM 2045 N N . SER A 1 271 ? -21.466 5.237 15.674 1.00 94.38 271 SER A N 1
ATOM 2046 C CA . SER A 1 271 ? -22.892 4.893 15.865 1.00 94.38 271 SER A CA 1
ATOM 2047 C C . SER A 1 271 ? -23.158 3.431 16.253 1.00 94.38 271 SER A C 1
ATOM 2049 O O . SER A 1 271 ? -24.304 3.068 16.507 1.00 94.38 271 SER A O 1
ATOM 2051 N N . GLY A 1 272 ? -22.131 2.585 16.251 1.00 91.56 272 GLY A N 1
ATOM 2052 C CA . GLY A 1 272 ? -22.201 1.152 16.489 1.00 91.56 272 GLY A CA 1
ATOM 2053 C C . GLY A 1 272 ? -20.965 0.471 15.915 1.00 91.56 272 GLY A C 1
ATOM 2054 O O . GLY A 1 272 ? -19.908 1.093 15.797 1.00 91.56 272 GLY A O 1
ATOM 2055 N N . SER A 1 273 ? -21.109 -0.795 15.537 1.00 92.81 273 SER A N 1
ATOM 2056 C CA . SER A 1 273 ? -20.088 -1.485 14.758 1.00 92.81 273 SER A CA 1
ATOM 2057 C C . SER A 1 273 ? -20.057 -0.982 13.316 1.00 92.81 273 SER A C 1
ATOM 2059 O O . SER A 1 273 ? -21.109 -0.713 12.732 1.00 92.81 273 SER A O 1
ATOM 2061 N N . VAL A 1 274 ? -18.860 -0.909 12.740 1.00 96.38 274 VAL A N 1
ATOM 2062 C CA . VAL A 1 274 ? -18.665 -0.661 11.309 1.00 96.38 274 VAL A CA 1
ATOM 2063 C C . VAL A 1 274 ? -18.168 -1.934 10.649 1.00 96.38 274 VAL A C 1
ATOM 2065 O O . VAL A 1 274 ? -17.217 -2.561 11.113 1.00 96.38 274 VAL A O 1
ATOM 2068 N N . ASP A 1 275 ? -18.818 -2.291 9.556 1.00 96.19 275 ASP A N 1
ATOM 2069 C CA . ASP A 1 275 ? -18.477 -3.434 8.730 1.00 96.19 275 ASP A CA 1
ATOM 2070 C C . ASP A 1 275 ? -17.476 -3.012 7.652 1.00 96.19 275 ASP A C 1
ATOM 2072 O O . ASP A 1 275 ? -17.760 -2.131 6.843 1.00 96.19 275 ASP A O 1
ATOM 2076 N N . VAL A 1 276 ? -16.312 -3.654 7.617 1.00 96.25 276 VAL A N 1
ATOM 2077 C CA . VAL A 1 276 ? -15.275 -3.443 6.600 1.00 96.25 276 VAL A CA 1
ATOM 2078 C C . VAL A 1 276 ? -15.161 -4.711 5.758 1.00 96.25 276 VAL A C 1
ATOM 2080 O O . VAL A 1 276 ? -14.767 -5.760 6.265 1.00 96.25 276 VAL A O 1
ATOM 2083 N N . ILE A 1 277 ? -15.522 -4.626 4.478 1.00 95.44 277 ILE A N 1
ATOM 2084 C CA . ILE A 1 277 ? -15.413 -5.732 3.515 1.00 95.44 277 ILE A CA 1
ATOM 2085 C C . ILE A 1 277 ? -13.965 -5.877 3.062 1.00 95.44 277 ILE A C 1
ATOM 2087 O O . ILE A 1 277 ? -13.421 -6.976 3.029 1.00 95.44 277 ILE A O 1
ATOM 2091 N N . SER A 1 278 ? -13.319 -4.764 2.711 1.00 95.44 278 SER A N 1
ATOM 2092 C CA . SER A 1 278 ? -11.898 -4.792 2.401 1.00 95.44 278 SER A CA 1
ATOM 2093 C C . SER A 1 278 ? -11.189 -3.502 2.776 1.00 95.44 278 SER A C 1
ATOM 2095 O O . SER A 1 278 ? -11.756 -2.409 2.751 1.00 95.44 278 SER A O 1
ATOM 2097 N N . CYS A 1 279 ? -9.919 -3.649 3.133 1.00 96.38 279 CYS A N 1
ATOM 2098 C CA . CYS A 1 279 ? -9.000 -2.547 3.324 1.00 96.38 279 CYS A CA 1
ATOM 2099 C C . CYS A 1 279 ? -7.761 -2.795 2.466 1.00 96.38 279 CYS A C 1
ATOM 2101 O O . CYS A 1 279 ? -7.092 -3.828 2.559 1.00 96.38 279 CYS A O 1
ATOM 2103 N N . LYS A 1 280 ? -7.472 -1.837 1.595 1.00 96.00 280 LYS A N 1
ATOM 2104 C CA . LYS A 1 280 ? -6.313 -1.845 0.703 1.00 96.00 280 LYS A CA 1
ATOM 2105 C C . LYS A 1 280 ? -5.423 -0.668 1.043 1.00 96.00 280 LYS A C 1
ATOM 2107 O O . LYS A 1 280 ? -5.888 0.323 1.596 1.00 96.00 280 LYS A O 1
ATOM 2112 N N . SER A 1 281 ? -4.150 -0.762 0.705 1.00 96.19 281 SER A N 1
ATOM 2113 C CA . SER A 1 281 ? -3.216 0.349 0.889 1.00 96.19 281 SER A CA 1
ATOM 2114 C C . SER A 1 281 ? -2.956 1.057 -0.423 1.00 96.19 281 SER A C 1
ATOM 2116 O O . SER A 1 281 ? -2.824 0.392 -1.444 1.00 96.19 281 SER A O 1
ATOM 2118 N N . LYS A 1 282 ? -2.838 2.384 -0.380 1.00 95.75 282 LYS A N 1
ATOM 2119 C CA . LYS A 1 282 ? -2.422 3.180 -1.530 1.00 95.75 282 LYS A CA 1
ATOM 2120 C C . LYS A 1 282 ? -0.913 3.387 -1.507 1.00 95.75 282 LYS A C 1
ATOM 2122 O O . LYS A 1 282 ? -0.402 4.039 -0.594 1.00 95.75 282 LYS A O 1
ATOM 2127 N N . GLN A 1 283 ? -0.197 2.775 -2.446 1.00 92.19 283 GLN A N 1
ATOM 2128 C CA . GLN A 1 283 ? 1.268 2.715 -2.439 1.00 92.19 283 GLN A CA 1
ATOM 2129 C C . GLN A 1 283 ? 1.846 3.162 -3.782 1.00 92.19 283 GLN A C 1
ATOM 2131 O O . GLN A 1 283 ? 1.485 2.615 -4.821 1.00 92.19 283 GLN A O 1
ATOM 2136 N N . ASP A 1 284 ? 2.821 4.072 -3.759 1.00 92.00 284 ASP A N 1
ATOM 2137 C CA . ASP A 1 284 ? 3.618 4.335 -4.961 1.00 92.00 284 ASP A CA 1
ATOM 2138 C C . ASP A 1 284 ? 4.720 3.280 -5.122 1.00 92.00 284 ASP A C 1
ATOM 2140 O O . ASP A 1 284 ? 5.116 2.627 -4.147 1.00 92.00 284 ASP A O 1
ATOM 2144 N N . PRO A 1 285 ? 5.313 3.167 -6.320 1.00 91.94 285 PRO A N 1
ATOM 2145 C CA . PRO A 1 285 ? 6.535 2.404 -6.521 1.00 91.94 285 PRO A CA 1
ATOM 2146 C C . PRO A 1 285 ? 7.649 2.854 -5.575 1.00 91.94 285 PRO A C 1
ATOM 2148 O O . PRO A 1 285 ? 7.864 4.048 -5.341 1.00 91.94 285 PRO A O 1
ATOM 2151 N N . THR A 1 286 ? 8.389 1.890 -5.028 1.00 89.88 286 THR A N 1
ATOM 2152 C CA . THR A 1 286 ? 9.483 2.175 -4.093 1.00 89.88 286 THR A CA 1
ATOM 2153 C C . THR A 1 286 ? 10.734 1.414 -4.493 1.00 89.88 286 THR A C 1
ATOM 2155 O O . THR A 1 286 ? 10.684 0.291 -5.003 1.00 89.88 286 THR A O 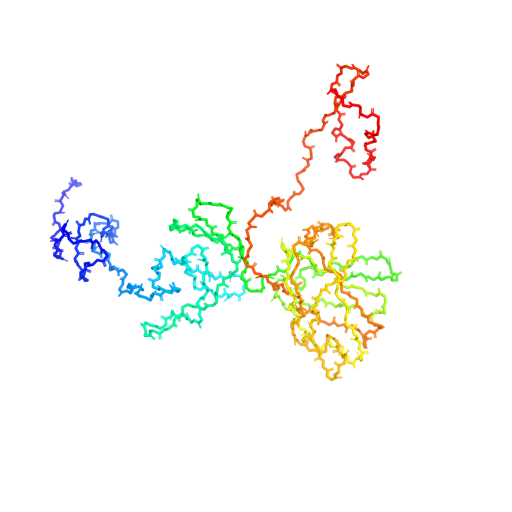1
ATOM 2158 N N . SER A 1 287 ? 11.888 2.035 -4.271 1.00 89.62 287 SER A N 1
ATOM 2159 C CA . SER A 1 287 ? 13.154 1.315 -4.326 1.00 89.62 287 SER A CA 1
ATOM 2160 C C . SER A 1 287 ? 13.216 0.350 -3.149 1.00 89.62 287 SER A C 1
ATOM 2162 O O . SER A 1 287 ? 12.958 0.744 -2.013 1.00 89.62 287 SER A O 1
ATOM 2164 N N . MET A 1 288 ? 13.608 -0.896 -3.401 1.00 83.00 288 MET A N 1
ATOM 2165 C CA . MET A 1 288 ? 13.754 -1.911 -2.363 1.00 83.00 288 MET A CA 1
ATOM 2166 C C . MET A 1 288 ? 14.796 -1.491 -1.316 1.00 83.00 288 MET A C 1
ATOM 2168 O O . MET A 1 288 ? 15.993 -1.711 -1.486 1.00 83.00 288 MET A O 1
ATOM 2172 N N . SER A 1 289 ? 14.359 -0.936 -0.190 1.00 74.56 289 SER A N 1
ATOM 2173 C CA . SER A 1 289 ? 15.231 -0.692 0.956 1.00 74.56 289 SER A CA 1
ATOM 2174 C C . SER A 1 289 ? 15.096 -1.831 1.958 1.00 74.56 289 SER A C 1
ATOM 2176 O O . SER A 1 289 ? 14.014 -2.051 2.486 1.00 74.56 289 SER A O 1
ATOM 2178 N N . ASN A 1 290 ? 16.203 -2.537 2.211 1.00 57.25 290 ASN A N 1
ATOM 2179 C CA . ASN A 1 290 ? 16.391 -3.454 3.338 1.00 57.25 290 ASN A CA 1
ATOM 2180 C C . ASN A 1 290 ? 15.181 -4.373 3.619 1.00 57.25 290 ASN A C 1
ATOM 2182 O O . ASN A 1 290 ? 14.496 -4.234 4.631 1.00 57.25 290 ASN A O 1
ATOM 2186 N N . LYS A 1 291 ? 14.894 -5.304 2.700 1.00 52.09 291 LYS A N 1
ATOM 2187 C CA . LYS A 1 291 ? 13.758 -6.216 2.862 1.00 52.09 291 LYS A CA 1
ATOM 2188 C C . LYS A 1 291 ? 14.094 -7.305 3.872 1.00 52.09 291 LYS A C 1
ATOM 2190 O O . LYS A 1 291 ? 14.821 -8.249 3.573 1.00 52.09 291 LYS A O 1
ATOM 2195 N N . TRP A 1 292 ? 13.523 -7.157 5.063 1.00 50.09 292 TRP A N 1
ATOM 2196 C CA . TRP A 1 292 ? 13.240 -8.275 5.952 1.00 50.09 292 TRP A CA 1
ATOM 2197 C C . TRP A 1 292 ? 12.474 -9.335 5.147 1.00 50.09 292 TRP A C 1
ATOM 2199 O O . TRP A 1 292 ? 11.553 -8.999 4.402 1.00 50.09 292 TRP A O 1
ATOM 2209 N N . SER A 1 293 ? 12.870 -10.603 5.245 1.00 53.94 293 SER A N 1
ATOM 2210 C CA . SER A 1 293 ? 12.328 -11.698 4.425 1.00 53.94 293 SER A CA 1
ATOM 2211 C C . SER A 1 293 ? 10.852 -12.010 4.708 1.00 53.94 293 SER A C 1
ATOM 2213 O O . SER A 1 293 ? 10.288 -12.900 4.076 1.00 53.94 293 SER A O 1
ATOM 2215 N N . GLY A 1 294 ? 10.221 -11.306 5.654 1.00 48.97 294 GLY A N 1
ATOM 2216 C CA . GLY A 1 294 ? 8.865 -11.593 6.122 1.00 48.97 294 GLY A CA 1
ATOM 2217 C C . GLY A 1 294 ? 8.796 -12.806 7.049 1.00 48.97 294 GLY A C 1
ATOM 2218 O O . GLY A 1 294 ? 7.730 -13.118 7.569 1.00 48.97 294 GLY A O 1
ATOM 2219 N N . PHE A 1 295 ? 9.923 -13.489 7.262 1.00 48.47 295 PHE A N 1
ATOM 2220 C CA . PHE A 1 295 ? 10.035 -14.637 8.142 1.00 48.47 295 PHE A CA 1
ATOM 2221 C C . PHE A 1 295 ? 10.922 -14.290 9.329 1.00 48.47 295 PHE A C 1
ATOM 2223 O O . PHE A 1 295 ? 11.999 -13.707 9.185 1.00 48.47 295 PHE A O 1
ATOM 2230 N N . TYR A 1 296 ? 10.484 -14.711 10.513 1.00 55.72 296 TYR A N 1
ATOM 2231 C CA . TYR A 1 296 ? 11.387 -14.847 11.641 1.00 55.72 296 TYR A CA 1
ATOM 2232 C C . TYR A 1 296 ? 12.361 -15.976 11.329 1.00 55.72 296 TYR A C 1
ATOM 2234 O O . TYR A 1 296 ? 12.047 -17.159 11.460 1.00 55.72 296 TYR A O 1
ATOM 2242 N N . GLU A 1 297 ? 13.556 -15.605 10.887 1.00 57.66 297 GLU A N 1
ATOM 2243 C CA . GLU A 1 297 ? 14.688 -16.506 10.979 1.00 57.66 297 GLU A CA 1
ATOM 2244 C C . GLU A 1 297 ? 15.071 -16.594 12.452 1.00 57.66 297 GLU A C 1
ATOM 2246 O O . GLU A 1 297 ? 15.489 -15.613 13.071 1.00 57.66 297 GLU A O 1
ATOM 2251 N N . TRP A 1 298 ? 14.887 -17.778 13.032 1.00 59.38 298 TRP A N 1
ATOM 2252 C CA . TRP A 1 298 ? 15.443 -18.068 14.343 1.00 59.38 298 TRP A CA 1
ATOM 2253 C C . TRP A 1 298 ? 16.946 -17.826 14.283 1.00 59.38 298 TRP A C 1
ATOM 2255 O O . TRP A 1 298 ? 17.625 -18.316 13.378 1.00 59.38 298 TRP A O 1
ATOM 2265 N N . VAL A 1 299 ? 17.471 -17.072 15.249 1.00 62.94 299 VAL A N 1
ATOM 2266 C CA . VAL A 1 299 ? 18.912 -16.860 15.372 1.00 62.94 299 VAL A CA 1
ATOM 2267 C C . VAL A 1 299 ? 19.571 -18.228 15.562 1.00 62.94 299 VAL A C 1
ATOM 2269 O O . VAL A 1 299 ? 19.524 -18.804 16.645 1.00 62.94 299 VAL A O 1
ATOM 2272 N N . ALA A 1 300 ? 20.185 -18.753 14.498 1.00 62.81 300 ALA A N 1
ATOM 2273 C CA . ALA A 1 300 ? 20.822 -20.074 14.491 1.00 62.81 300 ALA A CA 1
ATOM 2274 C C . ALA A 1 300 ? 22.115 -20.121 15.325 1.00 62.81 300 ALA A C 1
ATOM 2276 O O . ALA A 1 300 ? 22.670 -21.190 15.565 1.00 62.81 300 ALA A O 1
ATOM 2277 N N . GLY A 1 301 ? 22.597 -18.961 15.769 1.00 70.31 301 GLY A N 1
ATOM 2278 C CA . GLY A 1 301 ? 23.720 -18.821 16.679 1.00 70.31 301 GLY A CA 1
ATOM 2279 C C . GLY A 1 301 ? 23.923 -17.360 17.052 1.00 70.31 301 GLY A C 1
ATOM 2280 O O . GLY A 1 301 ? 24.044 -16.502 16.183 1.00 70.31 301 GLY A O 1
ATOM 2281 N N . CYS A 1 302 ? 23.976 -17.074 18.350 1.00 76.38 302 CYS A N 1
ATOM 2282 C CA . CYS A 1 302 ? 24.430 -15.790 18.868 1.00 76.38 302 CYS A CA 1
ATOM 2283 C C . CYS A 1 302 ? 25.635 -16.055 19.761 1.00 76.38 302 CYS A C 1
ATOM 2285 O O . CYS A 1 302 ? 25.550 -16.863 20.688 1.00 76.38 302 CYS A O 1
ATOM 2287 N N . ARG A 1 303 ? 26.755 -15.396 19.467 1.00 79.81 303 ARG A N 1
ATOM 2288 C CA . ARG A 1 303 ? 27.940 -15.397 20.321 1.00 79.81 303 ARG A CA 1
ATOM 2289 C C . ARG A 1 303 ? 28.334 -13.959 20.593 1.00 79.81 303 ARG A C 1
ATOM 2291 O O . ARG A 1 303 ? 28.392 -13.165 19.657 1.00 79.81 303 ARG A O 1
ATOM 2298 N N . PHE A 1 304 ? 28.630 -13.643 21.843 1.00 77.88 304 PHE A N 1
ATOM 2299 C CA . PHE A 1 304 ? 29.322 -12.406 22.189 1.00 77.88 304 PHE A CA 1
ATOM 2300 C C . PHE A 1 304 ? 30.697 -12.764 22.744 1.00 77.88 304 PHE A C 1
ATOM 2302 O O . PHE A 1 304 ? 30.872 -13.819 23.352 1.00 77.88 304 PHE A O 1
ATOM 2309 N N . TYR A 1 305 ? 31.689 -11.923 22.472 1.00 82.12 305 TYR A N 1
ATOM 2310 C CA . TYR A 1 305 ? 33.022 -12.109 23.027 1.00 82.12 305 TYR A CA 1
ATOM 2311 C C . TYR A 1 305 ? 33.044 -11.545 24.448 1.00 82.12 305 TYR A C 1
ATOM 2313 O O . TYR A 1 305 ? 32.839 -10.346 24.636 1.00 82.12 305 TYR A O 1
ATOM 2321 N N . ASP A 1 306 ? 33.266 -12.407 25.437 1.00 81.00 306 ASP A N 1
ATOM 2322 C CA . ASP A 1 306 ? 33.446 -11.996 26.825 1.00 81.00 306 ASP A CA 1
ATOM 2323 C C . ASP A 1 306 ? 34.941 -11.819 27.089 1.00 81.00 306 ASP A C 1
ATOM 2325 O O . ASP A 1 306 ? 35.700 -12.784 27.187 1.00 81.00 306 ASP A O 1
ATOM 2329 N N . GLN A 1 307 ? 35.370 -10.564 27.206 1.00 80.88 307 GLN A N 1
ATOM 2330 C CA . GLN A 1 307 ? 36.770 -10.233 27.443 1.00 80.88 307 GLN A CA 1
ATOM 2331 C C . GLN A 1 307 ? 37.266 -10.711 28.816 1.00 80.88 307 GLN A C 1
ATOM 2333 O O . GLN A 1 307 ? 38.459 -10.972 28.963 1.00 80.88 307 GLN A O 1
ATOM 2338 N N . SER A 1 308 ? 36.375 -10.862 29.802 1.00 78.31 308 SER A N 1
ATOM 2339 C CA . SER A 1 308 ? 36.730 -11.366 31.134 1.00 78.31 308 SER A CA 1
ATOM 2340 C C . SER A 1 308 ? 36.985 -12.875 31.134 1.00 78.31 308 SER A C 1
ATOM 2342 O O . SER A 1 308 ? 37.865 -13.350 31.850 1.00 78.31 308 SER A O 1
ATOM 2344 N N . ALA A 1 309 ? 36.266 -13.610 30.283 1.00 79.88 309 ALA A N 1
ATOM 2345 C CA . ALA A 1 309 ? 36.432 -15.048 30.090 1.00 79.88 309 ALA A CA 1
ATOM 2346 C C . ALA A 1 309 ? 37.413 -15.402 28.951 1.00 79.88 309 ALA A C 1
ATOM 2348 O O . ALA A 1 309 ? 37.832 -16.549 28.833 1.00 79.88 309 ALA A O 1
ATOM 2349 N N . VAL A 1 310 ? 37.810 -14.419 28.131 1.00 87.94 310 VAL A N 1
ATOM 2350 C CA . VAL A 1 310 ? 38.681 -14.575 26.947 1.00 87.94 310 VAL A CA 1
ATOM 2351 C C . VAL A 1 310 ? 38.127 -15.611 25.957 1.00 87.94 310 VAL A C 1
ATOM 2353 O O . VAL A 1 310 ? 38.864 -16.343 25.296 1.00 87.94 310 VAL A O 1
ATOM 2356 N N . GLU A 1 311 ? 36.804 -15.688 25.842 1.00 88.69 311 GLU A N 1
ATOM 2357 C CA . GLU A 1 311 ? 36.135 -16.651 24.973 1.00 88.69 311 GLU A CA 1
ATOM 2358 C C . GLU A 1 311 ? 34.815 -16.108 24.415 1.00 88.69 311 GLU A C 1
ATOM 2360 O O . GLU A 1 311 ? 34.233 -15.143 24.915 1.00 88.69 311 GLU A O 1
ATOM 2365 N N . TYR A 1 312 ? 34.338 -16.736 23.340 1.00 82.50 312 TYR A N 1
ATOM 2366 C CA . TYR A 1 312 ? 33.011 -16.462 22.802 1.00 82.50 312 TYR A CA 1
ATOM 2367 C C . TYR A 1 312 ? 31.962 -17.233 23.603 1.00 82.50 312 TYR A C 1
ATOM 2369 O O . TYR A 1 312 ? 31.907 -18.460 23.524 1.00 82.50 312 TYR A O 1
ATOM 2377 N N . GLN A 1 313 ? 31.100 -16.511 24.311 1.00 82.62 313 GLN A N 1
ATOM 2378 C CA . GLN A 1 313 ? 29.992 -17.085 25.067 1.00 82.62 313 GLN A CA 1
ATOM 2379 C C . GLN A 1 313 ? 28.803 -17.346 24.141 1.00 82.62 313 GLN A C 1
ATOM 2381 O O . GLN A 1 313 ? 28.382 -16.467 23.382 1.00 82.62 313 GLN A O 1
ATOM 2386 N N . GLU A 1 314 ? 28.253 -18.559 24.194 1.00 81.75 314 GLU A N 1
ATOM 2387 C CA . GLU A 1 314 ? 27.056 -18.924 23.440 1.00 81.75 314 GLU A CA 1
ATOM 2388 C C . GLU A 1 314 ? 25.797 -18.373 24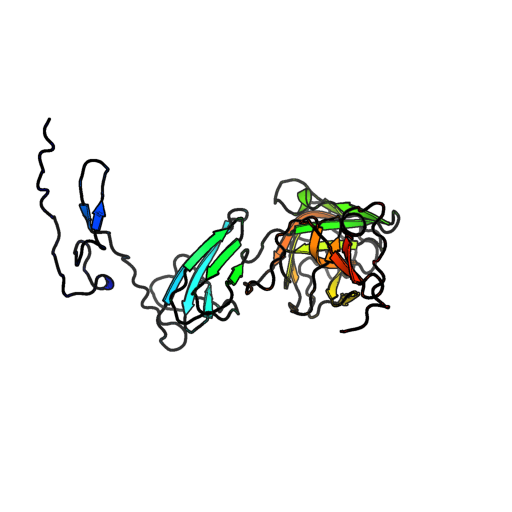.123 1.00 81.75 314 GLU A C 1
ATOM 2390 O O . GLU A 1 314 ? 25.495 -18.679 25.275 1.00 81.75 314 GLU A O 1
ATOM 2395 N N . SER A 1 315 ? 25.031 -17.579 23.379 1.00 71.50 315 SER A N 1
ATOM 2396 C CA . SER A 1 315 ? 23.800 -16.937 23.853 1.00 71.50 315 SER A CA 1
ATOM 2397 C C . SER A 1 315 ? 22.552 -17.420 23.123 1.00 71.50 315 SER A C 1
ATOM 2399 O O . SER A 1 315 ? 21.486 -16.841 23.315 1.00 71.50 315 SER A O 1
ATOM 2401 N N . ILE A 1 316 ? 22.643 -18.479 22.308 1.00 68.56 316 ILE A N 1
ATOM 2402 C CA . ILE A 1 316 ? 21.532 -18.937 21.457 1.00 68.56 316 ILE A CA 1
ATOM 2403 C C . ILE A 1 316 ? 20.252 -19.216 22.265 1.00 68.56 316 ILE A C 1
ATOM 2405 O O . ILE A 1 316 ? 19.174 -18.756 21.898 1.00 68.56 316 ILE A O 1
ATOM 2409 N N . GLY A 1 317 ? 20.377 -19.858 23.433 1.00 61.31 317 GLY A N 1
ATOM 2410 C CA . GLY A 1 317 ? 19.246 -20.161 24.316 1.00 61.31 317 GLY A CA 1
ATOM 2411 C C . GLY A 1 317 ? 18.640 -18.937 25.0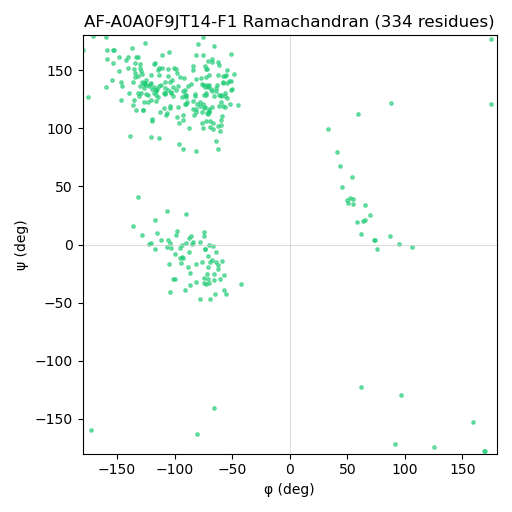12 1.00 61.31 317 GLY A C 1
ATOM 2412 O O . GLY A 1 317 ? 17.498 -18.996 25.457 1.00 61.31 317 GLY A O 1
ATOM 2413 N N . LYS A 1 318 ? 19.380 -17.821 25.087 1.00 63.75 318 LYS A N 1
ATOM 2414 C CA . LYS A 1 318 ? 18.913 -16.558 25.684 1.00 63.75 318 LYS A CA 1
ATOM 2415 C C . LYS A 1 318 ? 18.167 -15.674 24.684 1.00 63.75 318 LYS A C 1
ATOM 2417 O O . LYS A 1 318 ? 17.350 -14.869 25.106 1.00 63.75 318 LYS A O 1
ATOM 2422 N N . VAL A 1 319 ? 18.438 -15.828 23.386 1.00 60.44 319 VAL A N 1
ATOM 2423 C CA . VAL A 1 319 ? 17.821 -15.022 22.315 1.00 60.44 319 VAL A CA 1
ATOM 2424 C C . VAL A 1 319 ? 16.755 -15.775 21.512 1.00 60.44 319 VAL A C 1
ATOM 2426 O O . VAL A 1 319 ? 15.984 -15.145 20.802 1.00 60.44 319 VAL A O 1
ATOM 2429 N N . GLY A 1 320 ? 16.714 -17.110 21.599 1.00 56.59 320 GLY A N 1
ATOM 2430 C CA . GLY A 1 320 ? 15.826 -17.960 20.794 1.00 56.59 320 GLY A CA 1
ATOM 2431 C C . GLY A 1 320 ? 14.597 -18.529 21.513 1.00 56.59 320 GLY A C 1
ATOM 2432 O O . GLY A 1 320 ? 13.856 -19.285 20.897 1.00 56.59 320 GLY A O 1
ATOM 2433 N N . ASN A 1 321 ? 14.374 -18.227 22.797 1.00 55.31 321 ASN A N 1
ATOM 2434 C CA . ASN A 1 321 ? 13.238 -18.750 23.568 1.00 55.31 321 ASN A CA 1
ATOM 2435 C C . ASN A 1 321 ? 12.352 -17.608 24.085 1.00 55.31 321 ASN A C 1
ATOM 2437 O O . ASN A 1 321 ? 12.730 -16.926 25.038 1.00 55.31 321 ASN A O 1
ATOM 2441 N N . GLU A 1 322 ? 11.154 -17.439 23.520 1.00 54.97 322 GLU A N 1
ATOM 2442 C CA . GLU A 1 322 ? 10.186 -16.397 23.910 1.00 54.97 322 GLU A CA 1
ATOM 2443 C C . GLU A 1 322 ? 9.786 -16.446 25.398 1.00 54.97 322 GLU A C 1
ATOM 2445 O O . GLU A 1 322 ? 9.485 -15.410 25.984 1.00 54.97 322 GLU A O 1
ATOM 2450 N N . ALA A 1 323 ? 9.855 -17.609 26.058 1.00 50.56 323 ALA A N 1
ATOM 2451 C CA . ALA A 1 323 ? 9.483 -17.750 27.469 1.00 50.56 323 ALA A CA 1
ATOM 2452 C C . ALA A 1 323 ? 10.582 -17.312 28.459 1.00 50.56 323 ALA A C 1
ATOM 2454 O O . ALA A 1 323 ? 10.296 -17.108 29.639 1.00 50.56 323 ALA A O 1
ATOM 2455 N N . THR A 1 324 ? 11.840 -17.179 28.016 1.00 48.41 324 THR A N 1
ATOM 2456 C CA . THR A 1 324 ? 12.983 -16.810 28.881 1.00 48.41 324 THR A CA 1
ATOM 2457 C C . THR A 1 324 ? 13.915 -15.775 28.256 1.00 48.41 324 THR A C 1
ATOM 2459 O O . THR A 1 324 ? 15.047 -15.627 28.719 1.00 48.41 324 THR A O 1
ATOM 2462 N N . SER A 1 325 ? 13.474 -15.083 27.203 1.00 49.66 325 SER A N 1
ATOM 2463 C CA . SER A 1 325 ? 14.242 -14.022 26.545 1.00 49.66 325 SER A CA 1
ATOM 2464 C C . SER A 1 325 ? 14.448 -12.862 27.517 1.00 49.66 325 SER A C 1
ATOM 2466 O O . SER A 1 325 ? 13.625 -11.957 27.621 1.00 49.66 325 SER A O 1
ATOM 2468 N N . GLN A 1 326 ? 15.531 -12.905 28.288 1.00 50.69 326 GLN A N 1
ATOM 2469 C CA . GLN A 1 326 ? 15.964 -11.784 29.108 1.00 50.69 326 GLN A CA 1
ATOM 2470 C C . GLN A 1 326 ? 16.868 -10.897 28.259 1.00 50.69 326 GLN A C 1
ATOM 2472 O O . GLN A 1 326 ? 17.729 -11.396 27.532 1.00 50.69 326 GLN A O 1
ATOM 2477 N N . TYR A 1 327 ? 16.657 -9.583 28.356 1.00 51.06 327 TYR A N 1
ATOM 2478 C CA . TYR A 1 327 ? 17.525 -8.567 27.765 1.00 51.06 327 TYR A CA 1
ATOM 2479 C C . TYR A 1 327 ? 18.989 -8.924 28.056 1.00 51.06 327 TYR A C 1
ATOM 2481 O O . TYR A 1 327 ? 19.378 -9.042 29.220 1.00 51.06 327 TYR A O 1
ATOM 2489 N N . LEU A 1 328 ? 19.797 -9.128 27.013 1.00 54.25 328 LEU A N 1
ATOM 2490 C CA . LEU A 1 328 ? 21.236 -9.276 27.193 1.00 54.25 328 LEU A CA 1
ATOM 2491 C C . LEU A 1 328 ? 21.781 -7.871 27.472 1.00 54.25 328 LEU A C 1
ATOM 2493 O O . LEU A 1 328 ? 21.886 -7.053 26.559 1.00 54.25 328 LEU A O 1
ATOM 2497 N N . ASP A 1 329 ? 22.030 -7.559 28.742 1.00 54.31 329 ASP A N 1
ATOM 2498 C CA . ASP A 1 329 ? 22.602 -6.275 29.139 1.00 54.31 329 ASP A CA 1
ATOM 2499 C C . ASP A 1 329 ? 24.059 -6.192 28.663 1.00 54.31 329 ASP A C 1
ATOM 2501 O O . ASP A 1 329 ? 24.948 -6.856 29.192 1.00 54.31 329 ASP A O 1
ATOM 2505 N N . ILE A 1 330 ? 24.280 -5.395 27.618 1.00 58.62 330 ILE A N 1
ATOM 2506 C CA . ILE A 1 330 ? 25.594 -5.126 27.021 1.00 58.62 330 ILE A CA 1
ATOM 2507 C C . ILE A 1 330 ? 26.200 -3.810 27.524 1.00 58.62 330 ILE A C 1
ATOM 2509 O O . ILE A 1 330 ? 27.183 -3.338 26.958 1.00 58.62 330 ILE A O 1
ATOM 2513 N N . SER A 1 331 ? 25.637 -3.193 28.569 1.00 65.19 331 SER A N 1
ATOM 2514 C CA . SER A 1 331 ? 26.129 -1.913 29.104 1.00 65.19 331 SER A CA 1
ATOM 2515 C C . SER A 1 331 ? 27.561 -1.979 29.652 1.00 65.19 331 SER A C 1
ATOM 2517 O O . SER A 1 331 ? 28.215 -0.945 29.777 1.00 65.19 331 SER A O 1
ATOM 2519 N N . SER A 1 332 ? 28.071 -3.183 29.929 1.00 56.03 332 SER A N 1
ATOM 2520 C CA . SER A 1 332 ? 29.453 -3.441 30.344 1.00 56.03 332 SER A CA 1
ATOM 2521 C C . SER A 1 332 ? 30.402 -3.825 29.199 1.00 56.03 332 SER A C 1
ATOM 2523 O O . SER A 1 332 ? 31.596 -3.997 29.443 1.00 56.03 332 SER A O 1
ATOM 2525 N N . ALA A 1 333 ? 29.917 -3.955 27.958 1.00 56.28 333 ALA A N 1
ATOM 2526 C CA . ALA A 1 333 ? 30.756 -4.298 26.814 1.00 56.28 333 ALA A CA 1
ATOM 2527 C C . ALA A 1 333 ? 31.629 -3.095 26.420 1.00 56.28 333 ALA A C 1
ATOM 2529 O O . ALA A 1 333 ? 31.155 -2.113 25.849 1.00 56.28 333 ALA A O 1
ATOM 2530 N N . THR A 1 334 ? 32.920 -3.160 26.733 1.00 50.69 334 THR A N 1
ATOM 2531 C CA . THR A 1 334 ? 33.893 -2.139 26.337 1.00 50.69 334 THR A CA 1
ATOM 2532 C C . THR A 1 334 ? 34.429 -2.418 24.937 1.00 50.69 334 THR A C 1
ATOM 2534 O O . THR A 1 334 ? 34.727 -3.560 24.591 1.00 50.69 334 THR A O 1
ATOM 2537 N N . THR A 1 335 ? 34.575 -1.370 24.127 1.00 49.28 335 THR A N 1
ATOM 2538 C CA . THR A 1 335 ? 35.253 -1.440 22.827 1.00 49.28 335 THR A CA 1
ATOM 2539 C C . THR A 1 335 ? 36.701 -1.891 23.014 1.00 49.28 335 THR A C 1
ATOM 2541 O O . THR A 1 335 ? 37.422 -1.278 23.804 1.00 49.28 335 THR A O 1
ATOM 2544 N N . SER A 1 336 ? 37.119 -2.926 22.283 1.00 53.03 336 SER A N 1
ATOM 2545 C CA . SER A 1 336 ? 38.538 -3.240 22.069 1.00 53.03 336 SER A CA 1
ATOM 2546 C C . SER A 1 336 ? 39.172 -2.267 21.087 1.00 53.03 336 SER A C 1
ATOM 2548 O O . SER A 1 336 ? 38.533 -2.067 20.026 1.00 53.03 336 SER A O 1
#

Foldseek 3Di:
DPPDDDDDDQPAAEDLPDPPQPDDFFYHNDPVQWDFPDPVGDIGGNRPPPDDQCDQDDPRWDWQEWDWAAQPQPRQTWIWTDTDQFIATAPDVVRPSPDDDRHDTLPHGHDPARKDWDDDNQWIWIHRPPDFIKIDNHQWAFFQWKWKQDPVVRDIDTCSVQAGRLDQHWDWHWFFQPIKIKTFHADFFFKKWFDWDPDFFPDQKAKWKFWDFPNDTHTFAPWDQQCDDDHRRGRRHTDMTGGDTDPRQDWDDDPNFIGGMMMMGINGGTPGIIITRYMTTGHGIDRDDDDDPRDPDQPPWDWDQDPVVRDTDTCSVCCRDPVRNDPPPCVVPDDD

Sequence (336 aa):
MPNQIFAEPFLGKYDGVTPPTLLEKGWVSDGKNMRKVSRFGGWKPRKGCLIHNTTALEGGAAIKSLHQYTNPKQSDYHFLAQVNLKLYDSTGDPPTVSGTTFGSSLGVTVGATPGFSCVVGEYWIYADGSGIPIFWGGDNPYILGFFSYDNSEAAYVDFTREAGDGRTTTATVLGNADDKIYVLTTEYCEGLVFDLGTNVNSTARTMTVKAWRSGAWAAVSGLDDGTKTGGDTTLGQDGSVLWTRSTSDTMRIIGNVMGYAYEISFSGALSGSVDVISCKSKQDPTSMSNKWSGFYEWVAGCRFYDQSAVEYQESIGKVGNEATSQYLDISSATTS